Protein AF-A0A368FZT8-F1 (afdb_monomer_lite)

pLDDT: mean 77.87, std 15.73, range [39.03, 95.81]

InterPro domains:
  IPR000615 Bestrophin [PTHR10736] (1-89)
  IPR021134 Bestrophin-like [PF01062] (1-88)

Structure (mmCIF, N/CA/C/O backbone):
data_AF-A0A368FZT8-F1
#
_entry.id   AF-A0A368FZT8-F1
#
loop_
_atom_site.group_PDB
_atom_site.id
_atom_site.type_symbol
_atom_site.label_atom_id
_atom_site.label_alt_id
_atom_site.label_comp_id
_atom_site.label_asym_id
_atom_site.label_entity_id
_atom_site.label_seq_id
_atom_site.pdbx_PDB_ins_code
_atom_site.Cartn_x
_atom_site.Cartn_y
_atom_site.Cartn_z
_atom_site.occupancy
_atom_site.B_iso_or_equiv
_atom_site.auth_seq_id
_atom_site.auth_comp_id
_atom_site.auth_asym_id
_atom_site.auth_atom_id
_atom_site.pdbx_PDB_model_num
ATOM 1 N N . MET A 1 1 ? -14.711 12.650 4.303 1.00 81.88 1 MET A N 1
ATOM 2 C CA . MET A 1 1 ? -14.650 12.930 5.753 1.00 81.88 1 MET A CA 1
ATOM 3 C C . MET A 1 1 ? -16.013 13.403 6.211 1.00 81.88 1 MET A C 1
ATOM 5 O O . MET A 1 1 ? -16.597 14.256 5.544 1.00 81.88 1 MET A O 1
ATOM 9 N N . ARG A 1 2 ? -16.556 12.814 7.274 1.00 87.88 2 ARG A N 1
ATOM 10 C CA . ARG A 1 2 ? -17.870 13.191 7.809 1.00 87.88 2 ARG A CA 1
ATOM 11 C C . ARG A 1 2 ? -17.776 14.508 8.600 1.00 87.88 2 ARG A C 1
ATOM 13 O O . ARG A 1 2 ? -16.694 14.836 9.084 1.00 87.88 2 ARG A O 1
ATOM 20 N N . PRO A 1 3 ? -18.886 15.250 8.777 1.00 91.31 3 PRO A N 1
ATOM 21 C CA . PRO A 1 3 ? -18.863 16.548 9.462 1.00 91.31 3 PRO A CA 1
ATOM 22 C C . PRO A 1 3 ? -18.259 16.499 10.876 1.00 91.31 3 PRO A C 1
ATOM 24 O O . PRO A 1 3 ? -17.362 17.274 11.179 1.00 91.31 3 PRO A O 1
ATOM 27 N N . HIS A 1 4 ? -18.650 15.517 11.695 1.00 91.00 4 HIS A N 1
ATOM 28 C CA . HIS A 1 4 ? -18.118 15.345 13.055 1.00 91.00 4 HIS A CA 1
ATOM 29 C C . HIS A 1 4 ? -16.627 14.955 13.084 1.00 91.00 4 HIS A C 1
ATOM 31 O O . HIS A 1 4 ? -15.898 15.325 13.999 1.00 91.00 4 HIS A O 1
ATOM 37 N N . GLU A 1 5 ? -16.144 14.214 12.079 1.00 89.81 5 GLU A N 1
ATOM 38 C CA . GLU A 1 5 ? -14.717 13.887 11.956 1.00 89.81 5 GLU A CA 1
ATOM 39 C C . GLU A 1 5 ? -13.917 15.146 11.628 1.00 89.81 5 GLU A C 1
ATOM 41 O O . GLU A 1 5 ? -12.838 15.351 12.181 1.00 89.81 5 GLU A O 1
ATOM 46 N N . LYS A 1 6 ? -14.461 15.999 10.751 1.00 89.56 6 LYS A N 1
ATOM 47 C CA . LYS A 1 6 ? -13.846 17.269 10.363 1.00 89.56 6 LYS A CA 1
ATOM 48 C C . LYS A 1 6 ? -13.721 18.220 11.553 1.00 89.56 6 LYS A C 1
ATOM 50 O O . LYS A 1 6 ? -12.649 18.772 11.763 1.00 89.56 6 LYS A O 1
ATOM 55 N N . GLU A 1 7 ? -14.761 18.344 12.372 1.00 91.12 7 GLU A N 1
ATOM 56 C CA . GLU A 1 7 ? -14.712 19.147 13.603 1.00 91.12 7 GLU A CA 1
ATOM 57 C C . GLU A 1 7 ? -13.602 18.670 14.554 1.00 91.12 7 GLU A C 1
ATOM 59 O O . GLU A 1 7 ? -12.810 19.476 15.046 1.00 91.12 7 GLU A O 1
ATOM 64 N N . ASN A 1 8 ? -13.469 17.352 14.743 1.00 87.94 8 ASN A N 1
ATOM 65 C CA . ASN A 1 8 ? -12.396 16.769 15.555 1.00 87.94 8 ASN A CA 1
ATOM 66 C C . ASN A 1 8 ? -10.999 17.002 14.954 1.00 87.94 8 ASN A C 1
ATOM 68 O O . ASN A 1 8 ? -10.025 17.180 15.686 1.00 87.94 8 ASN A O 1
ATOM 72 N N . PHE A 1 9 ? -10.886 16.996 13.626 1.00 88.00 9 PHE A N 1
ATOM 73 C CA . PHE A 1 9 ? -9.637 17.259 12.909 1.00 88.00 9 PHE A CA 1
ATOM 74 C C . PHE A 1 9 ? -9.194 18.721 13.029 1.00 88.00 9 PHE A C 1
ATOM 76 O O . PHE A 1 9 ? -8.011 19.003 13.261 1.00 88.00 9 PHE A O 1
ATOM 83 N N . ASP A 1 10 ? -10.144 19.645 12.897 1.00 88.50 10 ASP A N 1
ATOM 84 C CA . ASP A 1 10 ? -9.908 21.086 12.969 1.00 88.50 10 ASP A CA 1
ATOM 85 C C . ASP A 1 10 ? -9.651 21.540 14.417 1.00 88.50 10 ASP A C 1
ATOM 87 O O . ASP A 1 10 ? -8.827 22.427 14.645 1.00 88.50 10 ASP A O 1
ATOM 91 N N . GLY A 1 11 ? -10.263 20.876 15.406 1.00 88.56 11 GLY A N 1
ATOM 92 C CA . GLY A 1 11 ? -10.065 21.162 16.832 1.00 88.56 11 GLY A CA 1
ATOM 93 C C . GLY A 1 11 ? -8.642 20.910 17.351 1.00 88.56 11 GLY A C 1
ATOM 94 O O . GLY A 1 11 ? -8.220 21.532 18.326 1.00 88.56 11 GLY A O 1
ATOM 95 N N . ILE A 1 12 ? -7.867 20.039 16.699 1.00 87.38 12 ILE A N 1
ATOM 96 C CA . ILE A 1 12 ? -6.484 19.744 17.098 1.00 87.38 12 ILE A CA 1
ATOM 97 C C . ILE A 1 12 ? -5.550 20.830 16.551 1.00 87.38 12 ILE A C 1
ATOM 99 O O . ILE A 1 12 ? -5.322 20.923 15.346 1.00 87.38 12 ILE A O 1
ATOM 103 N N . GLN A 1 13 ? -4.962 21.638 17.431 1.00 83.44 13 GLN A N 1
ATOM 104 C CA . GLN A 1 13 ? -3.987 22.664 17.047 1.00 83.44 13 GLN A CA 1
ATOM 105 C C . GLN A 1 13 ? -2.621 22.012 16.783 1.00 83.44 13 GLN A C 1
ATOM 107 O O . GLN A 1 13 ? -1.955 21.552 17.709 1.00 83.44 13 GLN A O 1
ATOM 112 N N . TYR A 1 14 ? -2.215 21.931 15.512 1.00 84.31 14 TYR A N 1
ATOM 113 C CA . TYR A 1 14 ? -0.945 21.330 15.097 1.00 84.31 14 TYR A CA 1
ATOM 114 C C . TYR A 1 14 ? -0.340 22.111 13.929 1.00 84.31 14 TYR A C 1
ATOM 116 O O . TYR A 1 14 ? -1.053 22.455 12.990 1.00 84.31 14 TYR A O 1
ATOM 124 N N . ASN A 1 15 ? 0.971 22.362 13.979 1.00 83.75 15 ASN A N 1
ATOM 125 C CA . ASN A 1 15 ? 1.673 23.210 13.004 1.00 83.75 15 ASN A CA 1
ATOM 126 C C . ASN A 1 15 ? 2.132 22.460 11.739 1.00 83.75 15 ASN A C 1
ATOM 128 O O . ASN A 1 15 ? 2.626 23.084 10.806 1.00 83.75 15 ASN A O 1
ATOM 132 N N . TYR A 1 16 ? 1.993 21.132 11.708 1.00 83.69 16 TYR A N 1
ATOM 133 C CA . TYR A 1 16 ? 2.393 20.279 10.585 1.00 83.69 16 TYR A CA 1
ATOM 134 C C . TYR A 1 16 ? 1.180 19.622 9.924 1.00 83.69 16 TYR A C 1
ATOM 136 O O . TYR A 1 16 ? 0.081 19.603 10.483 1.00 83.69 16 TYR A O 1
ATOM 144 N N . ASN A 1 17 ? 1.395 19.025 8.748 1.00 84.06 17 ASN A N 1
ATOM 145 C CA . ASN A 1 17 ? 0.364 18.262 8.053 1.00 84.06 17 ASN A CA 1
ATOM 146 C C . ASN A 1 17 ? -0.142 17.099 8.935 1.00 84.06 17 ASN A C 1
ATOM 148 O O . ASN A 1 17 ? 0.632 16.269 9.415 1.00 84.06 17 ASN A O 1
ATOM 152 N N . LYS A 1 18 ? -1.461 17.043 9.140 1.00 88.56 18 LYS A N 1
ATOM 153 C CA . LYS A 1 18 ? -2.155 16.107 10.039 1.00 88.56 18 LYS A CA 1
ATOM 154 C C . LYS A 1 18 ? -2.518 14.773 9.365 1.00 88.56 18 LYS A C 1
ATOM 156 O O . LYS A 1 18 ? -3.438 14.089 9.812 1.00 88.56 18 LYS A O 1
ATOM 161 N N . TYR A 1 19 ? -1.810 14.372 8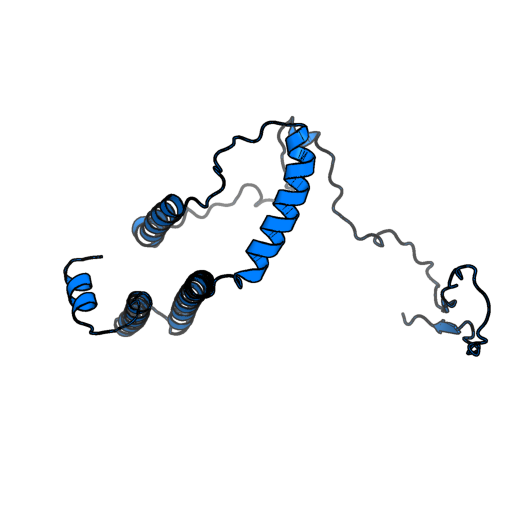.309 1.00 85.88 19 TYR A N 1
ATOM 162 C CA . TYR A 1 19 ? -2.070 13.120 7.582 1.00 85.88 19 TYR A CA 1
ATOM 163 C C . TYR A 1 19 ? -1.973 11.861 8.465 1.00 85.88 19 TYR A C 1
ATOM 165 O O . TYR A 1 19 ? -2.556 10.833 8.143 1.00 85.88 19 TYR A O 1
ATOM 173 N N . PHE A 1 20 ? -1.253 11.926 9.592 1.00 87.00 20 PHE A N 1
ATOM 174 C CA . PHE A 1 20 ? -1.104 10.804 10.522 1.00 87.00 20 PHE A CA 1
ATOM 175 C C . PHE A 1 20 ? -2.370 10.523 11.355 1.00 87.00 20 PHE A C 1
ATOM 177 O O . PHE A 1 20 ? -2.525 9.434 11.911 1.00 87.00 20 PHE A O 1
ATOM 184 N N . LEU A 1 21 ? -3.267 11.505 11.472 1.00 90.00 21 LEU A N 1
ATOM 185 C CA . LEU A 1 21 ? -4.389 11.478 12.408 1.00 90.00 21 LEU A CA 1
ATOM 186 C C . LEU A 1 21 ? -5.436 10.390 12.081 1.00 90.00 21 LEU A C 1
ATOM 188 O O . LEU A 1 21 ? -5.809 9.660 13.003 1.00 90.00 21 LEU A O 1
ATOM 192 N N . PRO A 1 22 ? -5.846 10.177 10.812 1.00 91.75 22 PRO A N 1
ATOM 193 C CA . PRO A 1 22 ? -6.733 9.070 10.452 1.00 91.75 22 PRO A CA 1
ATOM 194 C C . PRO A 1 22 ? -6.169 7.685 10.795 1.00 91.75 22 PRO A C 1
ATOM 196 O O . PRO A 1 22 ? -6.932 6.806 11.185 1.00 91.75 22 PRO A O 1
ATOM 199 N N . PHE A 1 23 ? -4.846 7.480 10.731 1.00 91.88 23 PHE A N 1
ATOM 200 C CA . PHE A 1 23 ? -4.231 6.204 11.132 1.00 91.88 23 PHE A CA 1
ATOM 201 C C . PHE A 1 23 ? -4.326 5.967 12.635 1.00 91.88 23 PHE A C 1
ATOM 203 O O . PHE A 1 23 ? -4.589 4.849 13.072 1.00 91.88 23 PHE A O 1
ATOM 210 N N . ASN A 1 24 ? -4.16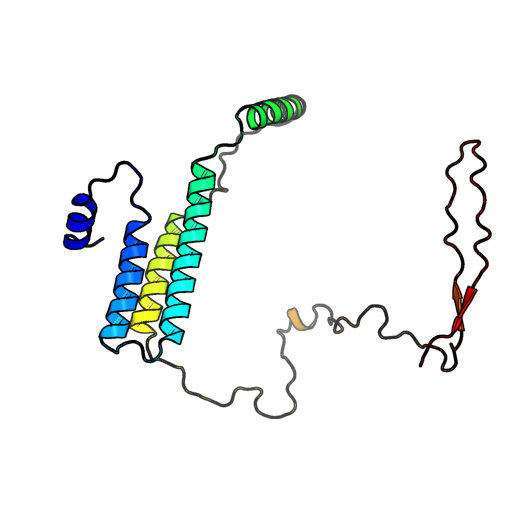8 7.024 13.434 1.00 91.81 24 ASN A N 1
ATOM 211 C CA . ASN A 1 24 ? -4.357 6.927 14.876 1.00 91.81 24 ASN A CA 1
ATOM 212 C C . ASN A 1 24 ? -5.819 6.609 15.226 1.00 91.81 24 ASN A C 1
ATOM 214 O O . ASN A 1 24 ? -6.089 5.793 16.106 1.00 91.81 24 ASN A O 1
ATOM 218 N N . TRP A 1 25 ? -6.775 7.203 14.505 1.00 93.25 25 TRP A N 1
ATOM 219 C CA . TRP A 1 25 ? -8.190 6.859 14.649 1.00 93.25 25 TRP A CA 1
ATOM 220 C C . TRP A 1 25 ? -8.489 5.422 14.221 1.00 93.25 25 TRP A C 1
ATOM 222 O O . TRP A 1 25 ? -9.249 4.746 14.911 1.00 93.25 25 TRP A O 1
ATOM 232 N N . ALA A 1 26 ? -7.859 4.933 13.150 1.00 93.75 26 ALA A N 1
ATOM 233 C CA . ALA A 1 26 ? -7.972 3.543 12.719 1.00 93.75 26 ALA A CA 1
ATOM 234 C C . ALA A 1 26 ? -7.453 2.571 13.793 1.00 93.75 26 ALA A C 1
ATOM 236 O O . ALA A 1 26 ? -8.163 1.635 14.154 1.00 93.75 26 ALA A O 1
ATOM 237 N N . TRP A 1 27 ? -6.284 2.828 14.392 1.00 93.31 27 TRP A N 1
ATOM 238 C CA . TRP A 1 27 ? -5.798 2.029 15.528 1.00 93.31 27 TRP A CA 1
ATOM 239 C C . TRP A 1 27 ? -6.744 2.078 16.731 1.00 93.31 27 TRP A C 1
ATOM 241 O O . TRP A 1 27 ? -7.044 1.040 17.322 1.00 93.31 27 TRP A O 1
ATOM 251 N N . ALA A 1 28 ? -7.272 3.257 17.069 1.00 93.81 28 ALA A N 1
ATOM 252 C CA . ALA A 1 28 ? -8.241 3.395 18.154 1.00 93.81 28 ALA A CA 1
ATOM 253 C C . ALA A 1 28 ? -9.565 2.662 17.865 1.00 93.81 28 ALA A C 1
ATOM 255 O O . ALA A 1 28 ? -10.230 2.207 18.795 1.00 93.81 28 ALA A O 1
ATOM 256 N N . LEU A 1 29 ? -9.974 2.558 16.597 1.00 94.12 29 LEU A N 1
ATOM 257 C CA . LEU A 1 29 ? -11.136 1.771 16.175 1.00 94.12 29 LEU A CA 1
ATOM 258 C C . LEU A 1 29 ? -10.868 0.270 16.287 1.00 94.12 29 LEU A C 1
ATOM 260 O O . LEU A 1 29 ? -11.709 -0.434 16.833 1.00 94.12 29 LEU A O 1
ATOM 264 N N . ILE A 1 30 ? -9.696 -0.210 15.861 1.00 94.19 30 ILE A N 1
ATOM 265 C CA . ILE A 1 30 ? -9.302 -1.622 16.009 1.00 94.19 30 ILE A CA 1
ATOM 266 C C . ILE A 1 30 ? -9.293 -2.018 17.492 1.00 94.19 30 ILE A C 1
ATOM 268 O O . ILE A 1 30 ? -9.853 -3.047 17.869 1.00 94.19 30 ILE A O 1
ATOM 272 N N . TYR A 1 31 ? -8.706 -1.177 18.348 1.00 93.25 31 TYR A N 1
ATOM 273 C CA . TYR A 1 31 ? -8.665 -1.433 19.787 1.00 93.25 31 TYR A CA 1
ATOM 274 C C . TYR A 1 31 ? -10.071 -1.470 20.404 1.00 93.25 31 TYR A C 1
ATOM 276 O O . TYR A 1 31 ? -10.384 -2.371 21.180 1.00 93.25 31 TYR A O 1
ATOM 284 N N . ARG A 1 32 ? -10.952 -0.535 20.020 1.00 95.81 32 ARG A N 1
ATOM 285 C CA . ARG A 1 32 ? -12.357 -0.538 20.461 1.00 95.81 32 ARG A CA 1
ATOM 286 C C . ARG A 1 32 ? -13.115 -1.770 19.978 1.00 95.81 32 ARG A C 1
ATOM 288 O O . ARG A 1 32 ? -13.747 -2.426 20.795 1.00 95.81 32 ARG A O 1
ATOM 295 N N . ALA A 1 33 ? -12.976 -2.141 18.707 1.00 94.31 33 ALA A N 1
ATOM 296 C CA . ALA A 1 33 ? -13.602 -3.337 18.147 1.00 94.31 33 ALA A CA 1
ATOM 297 C C . ALA A 1 33 ? -13.170 -4.614 18.888 1.00 94.31 33 ALA A C 1
ATOM 299 O O . ALA A 1 33 ? -13.967 -5.534 19.071 1.00 94.31 33 ALA A O 1
ATOM 300 N N . ARG A 1 34 ? -11.925 -4.659 19.381 1.00 93.25 34 ARG A N 1
ATOM 301 C CA . ARG A 1 34 ? -11.462 -5.748 20.244 1.00 93.25 34 ARG A CA 1
ATOM 302 C C . ARG A 1 34 ? -12.122 -5.735 21.623 1.00 93.25 34 ARG A C 1
ATOM 304 O O . ARG A 1 34 ? -12.533 -6.794 22.090 1.00 93.25 34 ARG A O 1
ATOM 311 N N . MET A 1 35 ? -12.228 -4.568 22.263 1.00 92.75 35 MET A N 1
ATOM 312 C CA . MET A 1 35 ? -12.901 -4.417 23.564 1.00 92.75 35 MET A CA 1
ATOM 313 C C . MET A 1 35 ? -14.392 -4.765 23.494 1.00 92.75 35 MET A C 1
ATOM 315 O O . MET A 1 35 ? -14.935 -5.337 24.434 1.00 92.75 35 MET A O 1
ATOM 319 N N . GLU A 1 36 ? -15.037 -4.458 22.371 1.00 95.81 36 GLU A N 1
ATOM 320 C CA . GLU A 1 36 ? -16.439 -4.790 22.088 1.00 95.81 36 GLU A CA 1
ATOM 321 C C . GLU A 1 36 ? -16.641 -6.264 21.689 1.00 95.81 36 GLU A C 1
ATOM 323 O O . GLU A 1 36 ? -17.774 -6.709 21.531 1.00 95.81 36 GLU A O 1
ATOM 328 N N . GLY A 1 37 ? -15.561 -7.039 21.538 1.00 93.00 37 GLY A N 1
ATOM 329 C CA . GLY A 1 37 ? -15.625 -8.458 21.183 1.00 93.00 37 GLY A CA 1
ATOM 330 C C . GLY A 1 37 ? -15.977 -8.736 19.719 1.00 93.00 37 GLY A C 1
ATOM 331 O O . GLY A 1 37 ? -16.250 -9.882 19.379 1.00 93.00 37 GLY A O 1
ATOM 332 N N . LEU A 1 38 ? -15.941 -7.724 18.843 1.00 92.31 38 LEU A N 1
ATOM 333 C CA . LEU A 1 38 ? -16.142 -7.894 17.396 1.00 92.31 38 LEU A CA 1
ATOM 334 C C . LEU A 1 38 ? -14.976 -8.652 16.742 1.00 92.31 38 LEU A C 1
ATOM 336 O O . LEU A 1 38 ? -15.152 -9.310 15.721 1.00 92.31 38 LEU A O 1
ATOM 340 N N . ILE A 1 39 ? -13.780 -8.549 17.331 1.00 92.31 39 ILE A N 1
ATOM 341 C CA . ILE A 1 39 ? -12.580 -9.282 16.919 1.00 92.31 39 ILE A CA 1
ATOM 342 C C . ILE A 1 39 ? -12.326 -10.410 17.924 1.00 92.31 39 ILE A C 1
ATOM 344 O O . ILE A 1 39 ? -12.113 -10.155 19.112 1.00 92.31 39 ILE A O 1
ATOM 348 N N . GLU A 1 40 ? -12.314 -11.648 17.429 1.00 89.94 40 GLU A N 1
ATOM 349 C CA . GLU A 1 40 ? -12.262 -12.865 18.250 1.00 89.94 40 GLU A CA 1
ATOM 350 C C . GLU A 1 40 ? -10.913 -13.069 18.963 1.00 89.94 40 GLU A C 1
ATOM 352 O O . GLU A 1 40 ? -10.875 -13.492 20.116 1.00 89.94 40 GLU A O 1
ATOM 357 N N . SER A 1 41 ? -9.798 -12.736 18.304 1.00 92.88 41 SER A N 1
ATOM 358 C CA . SER A 1 41 ? -8.443 -13.015 18.798 1.00 92.88 41 SER A CA 1
ATOM 359 C C . SER A 1 41 ? -7.539 -11.787 18.770 1.00 92.88 41 SER A C 1
ATOM 361 O O . SER A 1 41 ? -7.552 -11.003 17.817 1.00 92.88 41 SER A O 1
ATOM 363 N N . ASP A 1 42 ? -6.677 -11.671 19.784 1.00 91.75 42 ASP A N 1
ATOM 364 C CA . ASP A 1 42 ? -5.623 -10.651 19.864 1.00 91.75 42 ASP A CA 1
ATOM 365 C C . ASP A 1 42 ? -4.637 -10.755 18.692 1.00 91.75 42 ASP A C 1
ATOM 367 O O . ASP A 1 42 ? -4.058 -9.757 18.269 1.00 91.75 42 ASP A O 1
ATOM 371 N N . TYR A 1 43 ? -4.488 -11.948 18.112 1.00 94.00 43 TYR A N 1
ATOM 372 C CA . TYR A 1 43 ? -3.666 -12.152 16.922 1.00 94.00 43 TYR A CA 1
ATOM 373 C C . TYR A 1 43 ? -4.196 -11.381 15.702 1.00 94.00 43 TYR A C 1
ATOM 375 O O . TYR A 1 43 ? -3.425 -10.815 14.933 1.00 94.00 43 TYR A O 1
ATOM 383 N N . TYR A 1 44 ? -5.517 -11.287 15.529 1.00 93.06 44 TYR A N 1
ATOM 384 C CA . TYR A 1 44 ? -6.077 -10.494 14.431 1.00 93.06 44 TYR A CA 1
ATOM 385 C C . TYR A 1 44 ? -5.863 -8.995 14.649 1.00 93.06 44 TYR A C 1
ATOM 387 O O . TYR A 1 44 ? -5.644 -8.258 13.691 1.00 93.06 44 TYR A O 1
ATOM 395 N N . VAL A 1 45 ? -5.851 -8.542 15.905 1.00 93.69 45 VAL A N 1
ATOM 396 C CA . VAL A 1 45 ? -5.539 -7.149 16.248 1.00 93.69 45 VAL A CA 1
ATOM 397 C C . VAL A 1 45 ? -4.103 -6.800 15.873 1.00 93.69 45 VAL A C 1
ATOM 399 O O . VAL A 1 45 ? -3.876 -5.719 15.324 1.00 93.69 45 VAL A O 1
ATOM 402 N N . THR A 1 46 ? -3.138 -7.690 16.129 1.00 94.06 46 THR A N 1
ATOM 403 C CA . THR A 1 46 ? -1.739 -7.442 15.749 1.00 94.06 46 THR A CA 1
ATOM 404 C C . THR A 1 46 ? -1.585 -7.382 14.235 1.00 94.06 46 THR A C 1
ATOM 406 O O . THR A 1 46 ? -0.986 -6.430 13.746 1.00 94.06 46 THR A O 1
ATOM 409 N N . ILE A 1 47 ? -2.202 -8.302 13.483 1.00 95.06 47 ILE A N 1
ATOM 410 C CA . ILE A 1 47 ? -2.176 -8.269 12.011 1.00 95.06 47 ILE A CA 1
ATOM 411 C C . ILE A 1 47 ? -2.791 -6.977 11.468 1.00 95.06 47 ILE A C 1
ATOM 413 O O . ILE A 1 47 ? -2.154 -6.284 10.678 1.00 95.06 47 ILE A O 1
ATOM 417 N N . LEU A 1 48 ? -4.001 -6.615 11.904 1.00 93.75 48 LEU A N 1
ATOM 418 C CA . LEU A 1 48 ? -4.658 -5.386 11.443 1.00 93.75 48 LEU A CA 1
ATOM 419 C C . LEU A 1 48 ? -3.819 -4.146 11.771 1.00 93.75 48 LEU A C 1
ATOM 421 O O . LEU A 1 48 ? -3.703 -3.229 10.959 1.00 93.75 48 LEU A O 1
ATOM 425 N N . SER A 1 49 ? -3.195 -4.130 12.949 1.00 93.50 49 SER A N 1
ATOM 426 C CA . SER A 1 49 ? -2.317 -3.037 13.364 1.00 93.50 49 SER A CA 1
ATOM 427 C C . SER A 1 49 ? -1.049 -2.956 12.515 1.00 93.50 49 SER A C 1
ATOM 429 O O . SER A 1 49 ? -0.615 -1.847 12.198 1.00 93.50 49 SER A O 1
ATOM 431 N N . GLU A 1 50 ? -0.472 -4.095 12.133 1.00 94.81 50 GLU A N 1
ATOM 432 C CA . GLU A 1 50 ? 0.694 -4.176 11.250 1.00 94.81 50 GLU A CA 1
ATOM 433 C C . GLU A 1 50 ? 0.370 -3.725 9.820 1.00 94.81 50 GLU A C 1
ATOM 435 O O . GLU A 1 50 ? 1.143 -2.964 9.239 1.00 94.81 50 GLU A O 1
ATOM 440 N N . GLU A 1 51 ? -0.790 -4.092 9.272 1.00 94.50 51 GLU A N 1
ATOM 441 C CA . GLU A 1 51 ? -1.205 -3.633 7.939 1.00 94.50 51 GLU A CA 1
ATOM 442 C C . GLU A 1 51 ? -1.465 -2.117 7.907 1.00 94.50 51 GLU A C 1
ATOM 444 O O . GLU A 1 51 ? -0.988 -1.419 7.007 1.00 94.50 51 GLU A O 1
ATOM 449 N N . VAL A 1 52 ? -2.120 -1.562 8.937 1.00 94.12 52 VAL A N 1
ATOM 450 C CA . VAL A 1 52 ? -2.272 -0.100 9.084 1.00 94.12 52 VAL A CA 1
ATOM 451 C C . VAL A 1 52 ? -0.906 0.581 9.211 1.00 94.12 52 VAL A C 1
ATOM 453 O O . VAL A 1 52 ? -0.669 1.631 8.604 1.00 94.12 52 VAL A O 1
ATOM 456 N N . ARG A 1 53 ? 0.024 -0.020 9.967 1.00 93.00 53 ARG A N 1
ATOM 457 C CA . ARG A 1 53 ? 1.395 0.487 10.112 1.00 93.00 53 ARG A CA 1
ATOM 458 C C . ARG A 1 53 ? 2.121 0.511 8.772 1.00 93.00 53 ARG A C 1
ATOM 460 O O . ARG A 1 53 ? 2.767 1.514 8.473 1.00 93.00 53 ARG A O 1
ATOM 467 N N . LYS A 1 54 ? 2.020 -0.567 7.993 1.00 94.50 54 LYS A N 1
ATOM 468 C CA . LYS A 1 54 ? 2.648 -0.707 6.678 1.00 94.50 54 LYS A CA 1
ATOM 469 C C . LYS A 1 54 ? 2.152 0.372 5.720 1.00 94.50 54 LYS A C 1
ATOM 471 O O . LYS A 1 54 ? 2.968 1.143 5.224 1.00 94.50 54 LYS A O 1
ATOM 476 N N . PHE A 1 55 ? 0.835 0.530 5.589 1.00 92.56 55 PHE A N 1
ATOM 477 C CA . PHE A 1 55 ? 0.250 1.575 4.744 1.00 92.56 55 PHE A CA 1
ATOM 478 C C . PHE A 1 55 ? 0.687 2.987 5.172 1.00 92.56 55 PHE A C 1
ATOM 480 O O . PHE A 1 55 ? 1.053 3.816 4.339 1.00 92.56 55 PHE A O 1
ATOM 487 N N . ARG A 1 56 ? 0.717 3.270 6.484 1.00 93.19 56 ARG A N 1
ATOM 488 C CA . ARG A 1 56 ? 1.221 4.550 7.011 1.00 93.19 56 ARG A CA 1
ATOM 489 C C . ARG A 1 56 ? 2.695 4.773 6.654 1.00 93.19 56 ARG A C 1
ATOM 491 O O . ARG A 1 56 ? 3.082 5.901 6.361 1.00 93.19 56 ARG A O 1
ATOM 498 N N . THR A 1 57 ? 3.526 3.733 6.728 1.00 91.12 57 THR A N 1
ATOM 499 C CA . THR A 1 57 ? 4.948 3.812 6.371 1.00 91.12 57 THR A CA 1
ATOM 500 C C . THR A 1 57 ? 5.136 4.078 4.879 1.00 91.12 57 THR A C 1
ATOM 502 O O . THR A 1 57 ? 5.949 4.933 4.537 1.00 91.12 57 THR A O 1
ATOM 505 N N . ASP A 1 58 ? 4.364 3.429 4.008 1.00 90.56 58 ASP A N 1
ATOM 506 C CA . ASP A 1 58 ? 4.422 3.662 2.559 1.00 90.56 58 ASP A CA 1
ATOM 507 C C . ASP A 1 58 ? 4.001 5.099 2.206 1.00 90.56 58 ASP A C 1
ATOM 509 O O . ASP A 1 58 ? 4.674 5.780 1.430 1.00 90.56 58 ASP A O 1
ATOM 513 N N . LEU A 1 59 ? 2.958 5.622 2.862 1.00 88.69 59 LEU A N 1
ATOM 514 C CA . LEU A 1 59 ? 2.570 7.029 2.719 1.00 88.69 59 LEU A CA 1
ATOM 515 C C . LEU A 1 59 ? 3.653 7.985 3.243 1.00 88.69 59 LEU A C 1
ATOM 517 O O . LEU A 1 59 ? 3.905 9.026 2.641 1.00 88.69 59 LEU A O 1
ATOM 521 N N . ALA A 1 60 ? 4.321 7.642 4.347 1.00 87.50 60 ALA A N 1
ATOM 522 C CA . ALA A 1 60 ? 5.414 8.452 4.878 1.00 87.50 60 ALA A CA 1
ATOM 523 C C . ALA A 1 60 ? 6.610 8.504 3.914 1.00 87.50 60 ALA A C 1
ATOM 525 O O . ALA A 1 60 ? 7.232 9.557 3.783 1.00 87.50 60 ALA A O 1
ATOM 526 N N . TRP A 1 61 ? 6.914 7.407 3.209 1.00 87.81 61 TRP A N 1
ATOM 527 C CA . TRP A 1 61 ? 7.907 7.419 2.133 1.00 87.81 61 TRP A CA 1
ATOM 528 C C . TRP A 1 61 ? 7.515 8.384 1.019 1.00 87.81 61 TRP A C 1
ATOM 530 O O . TRP A 1 61 ? 8.348 9.196 0.625 1.00 87.81 61 TRP A O 1
ATOM 540 N N . LEU A 1 62 ? 6.255 8.367 0.577 1.00 85.38 62 LEU A N 1
ATOM 541 C CA . LEU A 1 62 ? 5.757 9.312 -0.426 1.00 85.38 62 LEU A CA 1
ATOM 542 C C . LEU A 1 62 ? 5.926 10.771 0.030 1.00 85.38 62 LEU A C 1
ATOM 544 O O . LEU A 1 62 ? 6.456 11.591 -0.716 1.00 85.38 62 LEU A O 1
ATOM 548 N N . CYS A 1 63 ? 5.561 11.088 1.276 1.00 83.25 63 CYS A N 1
ATOM 549 C CA . CYS A 1 63 ? 5.773 12.426 1.836 1.00 83.25 63 CYS A CA 1
ATOM 550 C C . CYS A 1 63 ? 7.260 12.802 1.934 1.00 83.25 63 CYS A C 1
ATOM 552 O O . CYS A 1 63 ? 7.602 13.968 1.768 1.00 83.25 63 CYS A O 1
ATOM 554 N N . ASN A 1 64 ? 8.153 11.843 2.197 1.00 84.81 64 ASN A N 1
ATOM 555 C CA . ASN A 1 64 ? 9.595 12.098 2.220 1.00 84.81 64 ASN A CA 1
ATOM 556 C C . ASN A 1 64 ? 10.157 12.385 0.819 1.00 84.81 64 ASN A C 1
ATOM 558 O O . ASN A 1 64 ? 11.051 13.221 0.703 1.00 84.81 64 ASN A O 1
ATOM 562 N N . TYR A 1 65 ? 9.636 11.728 -0.223 1.00 82.31 65 TYR A N 1
ATOM 563 C CA . TYR A 1 65 ? 10.002 12.015 -1.615 1.00 82.31 65 TYR A CA 1
ATOM 564 C C . TYR A 1 65 ? 9.562 13.414 -2.061 1.00 82.31 65 TYR A C 1
ATOM 566 O O . TYR A 1 65 ? 10.295 14.065 -2.798 1.00 82.31 65 TYR A O 1
ATOM 574 N N . ASP A 1 66 ? 8.410 13.890 -1.585 1.00 82.25 66 ASP A N 1
ATOM 575 C CA . ASP A 1 66 ? 7.948 15.266 -1.816 1.00 82.25 66 ASP A CA 1
ATOM 576 C C . ASP A 1 66 ? 8.761 16.292 -0.999 1.00 82.25 66 ASP A C 1
ATOM 578 O O . ASP A 1 66 ? 9.139 17.354 -1.490 1.00 82.25 66 ASP A O 1
ATOM 582 N N . TRP A 1 67 ? 9.097 15.960 0.253 1.00 83.81 67 TRP A N 1
ATOM 583 C CA . TRP A 1 67 ? 9.791 16.880 1.156 1.00 83.81 67 TRP A CA 1
ATOM 584 C C . TRP A 1 67 ? 11.272 17.098 0.816 1.00 83.81 67 TRP A C 1
ATOM 586 O O . TRP A 1 67 ? 11.794 18.195 1.036 1.00 83.81 67 TRP A O 1
ATOM 596 N N . VAL A 1 68 ? 11.964 16.074 0.304 1.00 82.81 68 VAL A N 1
ATOM 597 C CA . VAL A 1 68 ? 13.389 16.150 -0.046 1.00 82.81 68 VAL A CA 1
ATOM 598 C C . VAL A 1 68 ? 13.541 16.200 -1.568 1.00 82.81 68 VAL A C 1
ATOM 600 O O . VAL A 1 68 ? 13.676 15.151 -2.202 1.00 82.81 68 VAL A O 1
ATOM 603 N N . PRO A 1 69 ? 13.567 17.397 -2.182 1.00 76.56 69 PRO A N 1
ATOM 604 C CA . PRO A 1 69 ? 13.850 17.503 -3.603 1.00 76.56 69 PRO A CA 1
ATOM 605 C C . PRO A 1 69 ? 15.287 17.060 -3.888 1.00 76.56 69 PRO A C 1
ATOM 607 O O . PRO A 1 69 ? 16.199 17.256 -3.074 1.00 76.56 69 PRO A O 1
ATOM 610 N N . LEU A 1 70 ? 15.506 16.497 -5.080 1.00 77.44 70 LEU A N 1
ATOM 611 C CA . LEU A 1 70 ? 16.855 16.236 -5.577 1.00 77.44 70 LEU A CA 1
ATOM 612 C C . LEU A 1 70 ? 17.688 17.522 -5.468 1.00 77.44 70 LEU A C 1
ATOM 614 O O . LEU A 1 70 ? 17.187 18.596 -5.818 1.00 77.44 70 LEU A O 1
ATOM 618 N N . PRO A 1 71 ? 18.953 17.449 -5.010 1.00 86.12 71 PRO A N 1
ATOM 619 C CA . PRO A 1 71 ? 19.778 18.640 -4.913 1.00 86.12 71 PRO A CA 1
ATOM 620 C C . PRO A 1 71 ? 19.813 19.341 -6.267 1.00 86.12 71 PRO A C 1
ATOM 622 O O . PRO A 1 71 ? 20.141 18.721 -7.277 1.00 86.12 71 PRO A O 1
ATOM 625 N N . MET A 1 72 ? 19.485 20.633 -6.271 1.00 79.56 72 MET A N 1
ATOM 626 C CA . MET A 1 72 ? 19.232 21.423 -7.484 1.00 79.56 72 MET A CA 1
ATOM 627 C C . MET A 1 72 ? 20.380 21.397 -8.505 1.00 79.56 72 MET A C 1
ATOM 629 O O . MET A 1 72 ? 20.177 21.674 -9.685 1.00 79.56 72 MET A O 1
ATOM 633 N N . ILE A 1 73 ? 21.588 21.032 -8.072 1.00 88.88 73 ILE A N 1
ATOM 634 C CA . ILE A 1 73 ? 22.752 20.849 -8.938 1.00 88.88 73 ILE A CA 1
ATOM 635 C C . ILE A 1 73 ? 22.636 19.641 -9.889 1.00 88.88 73 ILE A C 1
ATOM 637 O O . ILE A 1 73 ? 23.159 19.680 -10.997 1.00 88.88 73 ILE A O 1
ATOM 641 N N . TYR A 1 74 ? 21.938 18.569 -9.502 1.00 83.62 74 TYR A N 1
ATOM 642 C CA . TYR A 1 74 ? 21.822 17.374 -10.344 1.00 83.62 74 TYR A CA 1
ATOM 643 C C . TYR A 1 74 ? 20.901 17.599 -11.549 1.00 83.62 74 TYR A C 1
ATOM 645 O O . TYR A 1 74 ? 21.372 17.394 -12.669 1.00 83.62 74 TYR A O 1
ATOM 653 N N . PRO A 1 75 ? 19.648 18.085 -11.390 1.00 85.12 75 PRO A N 1
ATOM 654 C CA . PRO A 1 75 ? 18.797 18.393 -12.536 1.00 85.12 75 PRO A CA 1
ATOM 655 C C . PRO A 1 75 ? 19.415 19.456 -13.440 1.00 85.12 75 PRO A C 1
ATOM 657 O O . PRO A 1 75 ? 19.281 19.371 -14.648 1.00 85.12 75 PRO A O 1
ATOM 660 N N . THR A 1 76 ? 20.143 20.431 -12.889 1.00 85.12 76 THR A N 1
ATOM 661 C CA . THR A 1 76 ? 20.785 21.479 -13.700 1.00 85.12 76 THR A CA 1
ATOM 662 C C . THR A 1 76 ? 21.941 20.951 -14.547 1.00 85.12 76 THR A C 1
ATOM 664 O O . THR A 1 76 ? 22.016 21.291 -15.726 1.00 85.12 76 THR A O 1
ATOM 667 N N . ILE A 1 77 ? 22.806 20.082 -14.007 1.00 88.81 77 ILE A N 1
ATOM 668 C CA . ILE A 1 77 ? 23.877 19.439 -14.790 1.00 88.81 77 ILE A CA 1
ATOM 669 C C . ILE A 1 77 ? 23.292 18.469 -15.824 1.00 88.81 77 ILE A C 1
ATOM 671 O O . ILE A 1 77 ? 23.746 18.460 -16.967 1.00 88.81 77 ILE A O 1
ATOM 675 N N . VAL A 1 78 ? 22.283 17.673 -15.451 1.00 84.19 78 VAL A N 1
ATOM 676 C CA . VAL A 1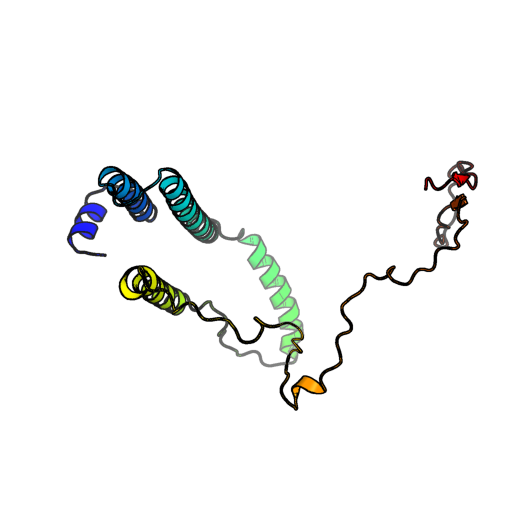 78 ? 21.617 16.740 -16.374 1.00 84.19 78 VAL A CA 1
ATOM 677 C C . VAL A 1 78 ? 20.886 17.505 -17.470 1.00 84.19 78 VAL A C 1
ATOM 679 O O . VAL A 1 78 ? 21.082 17.183 -18.634 1.00 84.19 78 VAL A O 1
ATOM 682 N N . CYS A 1 79 ? 20.133 18.560 -17.147 1.00 81.88 79 CYS A N 1
ATOM 683 C CA . CYS A 1 79 ? 19.520 19.434 -18.143 1.00 81.88 79 CYS A CA 1
ATOM 684 C C . CYS A 1 79 ? 20.575 20.053 -19.051 1.00 81.88 79 CYS A C 1
ATOM 686 O O . CYS A 1 79 ? 20.364 20.045 -20.252 1.00 81.88 79 CYS A O 1
ATOM 688 N N . LEU A 1 80 ? 21.713 20.529 -18.538 1.00 83.25 80 LEU A N 1
ATOM 689 C CA . LEU A 1 80 ? 22.781 21.056 -19.390 1.00 83.25 80 LEU A CA 1
ATOM 690 C C . LEU A 1 80 ? 23.335 19.970 -20.320 1.00 83.25 80 LEU A C 1
ATOM 692 O O . LEU A 1 80 ? 23.433 20.204 -21.517 1.00 83.25 80 LEU A O 1
ATOM 696 N N . ALA A 1 81 ? 23.625 18.771 -19.814 1.00 84.44 81 ALA A N 1
ATOM 697 C CA . ALA A 1 81 ? 24.120 17.658 -20.625 1.00 84.44 81 ALA A CA 1
ATOM 698 C C . ALA A 1 81 ? 23.100 17.213 -21.690 1.00 84.44 81 ALA A C 1
ATOM 700 O O . ALA A 1 81 ? 23.441 17.105 -22.867 1.00 84.44 81 ALA A O 1
ATOM 701 N N . VAL A 1 82 ? 21.841 17.025 -21.295 1.00 80.06 82 VAL A N 1
ATOM 702 C CA . VAL A 1 82 ? 20.720 16.648 -22.163 1.00 80.06 82 VAL A CA 1
ATOM 703 C C . VAL A 1 82 ? 20.457 17.751 -23.181 1.00 80.06 82 VAL A C 1
ATOM 705 O O . VAL A 1 82 ? 20.459 17.457 -24.360 1.00 80.06 82 VAL A O 1
ATOM 708 N N . HIS A 1 83 ? 20.354 19.021 -22.792 1.00 77.56 83 HIS A N 1
ATOM 709 C CA . HIS A 1 83 ? 20.179 20.127 -23.739 1.00 77.56 83 HIS A CA 1
ATOM 710 C C . HIS A 1 83 ? 21.390 20.292 -24.647 1.00 77.56 83 HIS A C 1
ATOM 712 O O . HIS A 1 83 ? 21.202 20.644 -25.794 1.00 77.56 83 HIS A O 1
ATOM 718 N N . THR A 1 84 ? 22.622 20.014 -24.211 1.00 76.94 84 THR A N 1
ATOM 719 C CA . THR A 1 84 ? 23.768 20.013 -25.138 1.00 76.94 84 THR A CA 1
ATOM 720 C C . THR A 1 84 ? 23.717 18.836 -26.112 1.00 76.94 84 THR A C 1
ATOM 722 O O . THR A 1 84 ? 24.034 19.012 -27.283 1.00 76.94 84 THR A O 1
ATOM 725 N N . TYR A 1 85 ? 23.270 17.658 -25.670 1.00 75.44 85 TYR A N 1
ATOM 726 C CA . TYR A 1 85 ? 23.076 16.484 -26.523 1.00 75.44 85 TYR A CA 1
ATOM 727 C C . TYR A 1 85 ? 21.916 16.683 -27.510 1.00 75.44 85 TYR A C 1
ATOM 729 O O . TYR A 1 85 ? 22.058 16.424 -28.702 1.00 75.44 85 TYR A O 1
ATOM 737 N N . PHE A 1 86 ? 20.792 17.214 -27.030 1.00 66.44 86 PHE A N 1
ATOM 738 C CA . PHE A 1 86 ? 19.614 17.526 -27.819 1.00 66.44 86 PHE A CA 1
ATOM 739 C C . PHE A 1 86 ? 19.798 18.780 -28.664 1.00 66.44 86 PHE A C 1
ATOM 741 O O . PHE A 1 86 ? 19.327 18.738 -29.772 1.00 66.44 86 PHE A O 1
ATOM 748 N N . LEU A 1 87 ? 20.548 19.820 -28.287 1.00 64.25 87 LEU A N 1
ATOM 749 C CA . LEU A 1 87 ? 20.907 20.926 -29.200 1.00 64.25 87 LEU A CA 1
ATOM 750 C C . LEU A 1 87 ? 21.749 20.421 -30.378 1.00 64.25 87 LEU A C 1
ATOM 752 O O . LEU A 1 87 ? 21.609 20.899 -31.502 1.00 64.25 87 LEU A O 1
ATOM 756 N N . VAL A 1 88 ? 22.615 19.431 -30.135 1.00 63.22 88 VAL A N 1
ATOM 757 C CA . VAL A 1 88 ? 23.357 18.739 -31.200 1.00 63.22 88 VAL A CA 1
ATOM 758 C C . VAL A 1 88 ? 22.420 17.876 -32.064 1.00 63.22 88 VAL A C 1
ATOM 760 O O . VAL A 1 88 ? 22.658 17.749 -33.264 1.00 63.22 88 VAL A O 1
ATOM 763 N N . ALA A 1 89 ? 21.338 17.327 -31.499 1.00 58.97 89 ALA A N 1
ATOM 764 C CA . ALA A 1 89 ? 20.339 16.523 -32.215 1.00 58.97 89 ALA A CA 1
ATOM 765 C C . ALA A 1 89 ? 19.185 17.339 -32.862 1.00 58.97 89 ALA A C 1
ATOM 767 O O . ALA A 1 89 ? 18.639 16.929 -33.883 1.00 58.97 89 ALA A O 1
ATOM 768 N N . GLU A 1 90 ? 18.836 18.505 -32.317 1.00 52.19 90 GLU A N 1
ATOM 769 C CA . GLU A 1 90 ? 17.761 19.438 -32.704 1.00 52.19 90 GLU A CA 1
ATOM 770 C C . GLU A 1 90 ? 18.158 20.242 -33.947 1.00 52.19 90 GLU A C 1
ATOM 772 O O . GLU A 1 90 ? 17.298 20.656 -34.719 1.00 52.19 90 GLU A O 1
ATOM 777 N N . ALA A 1 91 ? 19.460 20.329 -34.254 1.00 52.03 91 ALA A N 1
ATOM 778 C CA . ALA A 1 91 ? 19.931 20.681 -35.594 1.00 52.03 91 ALA A CA 1
ATOM 779 C C . ALA A 1 91 ? 19.371 19.748 -36.701 1.00 52.03 91 ALA A C 1
ATOM 781 O O . ALA A 1 91 ? 19.539 20.054 -37.882 1.00 52.03 91 ALA A O 1
ATOM 782 N N . LEU A 1 92 ? 18.712 18.629 -36.349 1.00 53.62 92 LEU A N 1
ATOM 783 C CA . LEU A 1 92 ? 18.174 17.643 -37.287 1.00 53.62 92 LEU A CA 1
ATOM 784 C C . LEU A 1 92 ? 16.701 17.220 -37.110 1.00 53.62 92 LEU A C 1
ATOM 786 O O . LEU A 1 92 ? 16.194 16.628 -38.058 1.00 53.62 92 LEU A O 1
ATOM 790 N N . LEU A 1 93 ? 15.967 17.490 -36.018 1.00 51.38 93 LEU A N 1
ATOM 791 C CA . LEU A 1 93 ? 14.554 17.054 -35.935 1.00 51.38 93 LEU A CA 1
ATOM 792 C C . LEU A 1 93 ? 13.698 17.846 -34.920 1.00 51.38 93 LEU A C 1
ATOM 794 O O . LEU A 1 93 ? 14.128 18.117 -33.806 1.00 51.38 93 LEU A O 1
ATOM 798 N N . ASN A 1 94 ? 12.464 18.172 -35.323 1.00 52.41 94 ASN A N 1
ATOM 799 C CA . ASN A 1 94 ? 11.453 18.963 -34.602 1.00 52.41 94 ASN A CA 1
ATOM 800 C C . ASN A 1 94 ? 10.878 18.243 -33.348 1.00 52.41 94 ASN A C 1
ATOM 802 O O . ASN A 1 94 ? 10.277 17.181 -33.530 1.00 52.41 94 ASN A O 1
ATOM 806 N N . PRO A 1 95 ? 10.963 18.810 -32.121 1.00 50.12 95 PRO A N 1
ATOM 807 C CA . PRO A 1 95 ? 10.566 18.136 -30.882 1.00 50.12 95 PRO A CA 1
ATOM 808 C C . PRO A 1 95 ? 9.420 18.860 -30.141 1.00 50.12 95 PRO A C 1
ATOM 810 O O . PRO A 1 95 ? 9.642 19.507 -29.122 1.00 50.12 95 PRO A O 1
ATOM 813 N N . TRP A 1 96 ? 8.180 18.765 -30.628 1.00 52.91 96 TRP A N 1
ATOM 814 C CA . TRP A 1 96 ? 7.008 19.245 -29.875 1.00 52.91 96 TRP A CA 1
ATOM 815 C C . TRP A 1 96 ? 6.106 18.071 -29.494 1.00 52.91 96 TRP A C 1
ATOM 817 O O . TRP A 1 96 ? 5.316 17.600 -30.311 1.00 52.91 96 TRP A O 1
ATOM 827 N N . GLY A 1 97 ? 6.237 17.615 -28.249 1.00 51.56 97 GLY A N 1
ATOM 828 C CA . GLY A 1 97 ? 5.320 16.697 -27.576 1.00 51.56 97 GLY A CA 1
ATOM 829 C C . GLY A 1 97 ? 4.997 17.223 -26.177 1.00 51.56 97 GLY A C 1
ATOM 830 O O . GLY A 1 97 ? 5.850 17.838 -25.541 1.00 51.56 97 GLY A O 1
ATOM 831 N N . LEU A 1 98 ? 3.746 17.042 -25.759 1.00 53.22 98 LEU A N 1
ATOM 832 C CA . LEU A 1 98 ? 3.225 17.303 -24.417 1.00 53.22 98 LEU A CA 1
ATOM 833 C C . LEU A 1 98 ? 3.129 15.936 -23.724 1.00 53.22 98 LEU A C 1
ATOM 835 O O . LEU A 1 98 ? 2.538 15.027 -24.298 1.00 53.22 98 LEU A O 1
ATOM 839 N N . ASP A 1 99 ? 3.768 15.787 -22.567 1.00 58.00 99 ASP A N 1
ATOM 840 C CA . ASP A 1 99 ? 3.965 14.507 -21.874 1.00 58.00 99 ASP A CA 1
ATOM 841 C C . ASP A 1 99 ? 2.659 13.964 -21.245 1.00 58.00 99 ASP A C 1
ATOM 843 O O . ASP A 1 99 ? 2.061 14.625 -20.397 1.00 58.00 99 ASP A O 1
ATOM 847 N N . ASP A 1 100 ? 2.251 12.745 -21.633 1.00 59.69 100 ASP A N 1
ATOM 848 C CA . ASP A 1 100 ? 1.051 12.013 -21.164 1.00 59.69 100 ASP A CA 1
ATOM 849 C C . ASP A 1 100 ? 1.369 10.937 -20.080 1.00 59.69 100 ASP A C 1
ATOM 851 O O . ASP A 1 100 ? 0.513 10.122 -19.738 1.00 59.69 100 ASP A O 1
ATOM 855 N N . ASP A 1 101 ? 2.593 10.899 -19.533 1.00 66.75 101 ASP A N 1
ATOM 856 C CA . ASP A 1 101 ? 3.130 9.762 -18.747 1.00 66.75 101 ASP A CA 1
ATOM 857 C C . ASP A 1 101 ? 2.993 9.883 -17.204 1.00 66.75 101 ASP A C 1
ATOM 859 O O . ASP A 1 101 ? 3.650 9.156 -16.449 1.00 66.75 101 ASP A O 1
ATOM 863 N N . ASP A 1 102 ? 2.144 10.781 -16.696 1.00 71.56 102 ASP A N 1
ATOM 864 C CA . ASP A 1 102 ? 1.915 10.938 -15.251 1.00 71.56 102 ASP A CA 1
ATOM 865 C C . ASP A 1 102 ? 1.032 9.818 -14.657 1.00 71.56 102 ASP A C 1
ATOM 867 O O . ASP A 1 102 ? 0.118 9.288 -15.289 1.00 71.56 102 ASP A O 1
ATOM 871 N N . PHE A 1 103 ? 1.246 9.473 -13.379 1.00 70.56 103 PHE A N 1
ATOM 872 C CA . PHE A 1 103 ? 0.391 8.502 -12.684 1.00 70.56 103 PHE A CA 1
ATOM 873 C C . PHE A 1 103 ? -1.044 9.027 -12.492 1.00 70.56 103 PHE A C 1
ATOM 875 O O . PHE A 1 103 ? -1.263 10.062 -11.858 1.00 70.56 103 PHE A O 1
ATOM 882 N N . GLU A 1 104 ? -2.043 8.235 -12.893 1.00 78.62 104 GLU A N 1
ATOM 883 C CA . GLU A 1 104 ? -3.472 8.508 -12.663 1.00 78.62 104 GLU A CA 1
ATOM 884 C C . GLU A 1 104 ? -3.895 8.290 -11.192 1.00 78.62 104 GLU A C 1
ATOM 886 O O . GLU A 1 104 ? -4.655 7.383 -10.835 1.00 78.62 104 GLU A O 1
ATOM 891 N N . THR A 1 105 ? -3.401 9.137 -10.291 1.00 81.75 105 THR A N 1
ATOM 892 C CA . THR A 1 105 ? -3.639 9.027 -8.839 1.00 81.75 105 THR A CA 1
ATOM 893 C C . THR A 1 105 ? -5.119 9.106 -8.452 1.00 81.75 105 THR A C 1
ATOM 895 O O . THR A 1 105 ? -5.557 8.365 -7.572 1.00 81.75 105 THR A O 1
ATOM 898 N N . ASN A 1 106 ? -5.914 9.934 -9.139 1.00 83.12 106 ASN A N 1
ATOM 899 C CA . ASN A 1 106 ? -7.356 10.053 -8.893 1.00 83.12 106 ASN A CA 1
ATOM 900 C C . ASN A 1 106 ? -8.088 8.724 -9.144 1.00 83.12 106 ASN A C 1
ATOM 902 O O . ASN A 1 106 ? -8.871 8.283 -8.303 1.00 83.12 106 ASN A O 1
ATOM 906 N N . VAL A 1 107 ? -7.762 8.036 -10.244 1.00 89.62 107 VAL A N 1
ATOM 907 C CA . VAL A 1 107 ? -8.359 6.736 -10.594 1.00 89.62 107 VAL A CA 1
ATOM 908 C C . VAL A 1 107 ? -8.012 5.682 -9.545 1.00 89.62 107 VAL A C 1
ATOM 910 O O . VAL A 1 107 ? -8.866 4.885 -9.147 1.00 89.62 107 VAL A O 1
ATOM 913 N N . LEU A 1 108 ? -6.773 5.692 -9.047 1.00 87.38 108 LEU A N 1
ATOM 914 C CA . LEU A 1 108 ? -6.346 4.780 -7.985 1.00 87.38 108 LEU A CA 1
ATOM 915 C C . LEU A 1 108 ? -7.094 5.029 -6.671 1.00 87.38 108 LEU A C 1
ATOM 917 O O . LEU A 1 108 ? -7.493 4.066 -6.013 1.00 87.38 108 LEU A O 1
ATOM 921 N N . ILE A 1 109 ? -7.309 6.291 -6.293 1.00 89.31 109 ILE A N 1
ATOM 922 C CA . ILE A 1 109 ? -8.054 6.647 -5.077 1.00 89.31 109 ILE A CA 1
ATOM 923 C C . ILE A 1 109 ? -9.503 6.167 -5.183 1.00 89.31 109 ILE A C 1
ATOM 925 O O . ILE A 1 109 ? -9.977 5.466 -4.283 1.00 89.31 109 ILE A O 1
ATOM 929 N N . ASP A 1 110 ? -10.178 6.476 -6.290 1.00 93.56 110 ASP A N 1
ATOM 930 C CA . ASP A 1 110 ? -11.574 6.092 -6.507 1.00 93.56 110 ASP A CA 1
ATOM 931 C C . ASP A 1 110 ? -11.741 4.569 -6.514 1.00 93.56 110 ASP A C 1
ATOM 933 O O . ASP A 1 110 ? -12.615 4.020 -5.832 1.00 93.56 110 ASP A O 1
ATOM 937 N N . ARG A 1 111 ? -10.848 3.863 -7.220 1.00 93.75 111 ARG A N 1
ATOM 938 C CA . ARG A 1 111 ? -10.832 2.398 -7.262 1.00 93.75 111 ARG A CA 1
ATOM 939 C C . ARG A 1 111 ? -10.632 1.804 -5.869 1.00 93.75 111 ARG A C 1
ATOM 941 O O . ARG A 1 111 ? -11.369 0.893 -5.490 1.00 93.75 111 ARG A O 1
ATOM 948 N N . ASN A 1 112 ? -9.644 2.282 -5.115 1.00 92.50 112 ASN A N 1
ATOM 949 C CA . ASN A 1 112 ? -9.317 1.727 -3.802 1.00 92.50 112 ASN A CA 1
ATOM 950 C C . ASN A 1 112 ? -10.437 1.969 -2.789 1.00 92.50 112 ASN A C 1
ATOM 952 O O . ASN A 1 112 ? -10.783 1.053 -2.042 1.00 92.50 112 ASN A O 1
ATOM 956 N N . LEU A 1 113 ? -11.044 3.158 -2.798 1.00 92.25 113 LEU A N 1
ATOM 957 C CA . LEU A 1 113 ? -12.179 3.466 -1.931 1.00 92.25 113 LEU A CA 1
ATOM 958 C C . LEU A 1 113 ? -13.387 2.580 -2.266 1.00 92.25 113 LEU A C 1
ATOM 960 O O . LEU A 1 113 ? -13.980 1.978 -1.370 1.00 92.25 113 LEU A O 1
ATOM 964 N N . ALA A 1 114 ? -13.721 2.452 -3.553 1.00 93.44 114 ALA A N 1
ATOM 965 C CA . ALA A 1 114 ? -14.851 1.642 -3.994 1.00 93.44 114 ALA A CA 1
ATOM 966 C C . ALA A 1 114 ? -14.644 0.145 -3.713 1.00 93.44 114 ALA A C 1
ATOM 968 O O . ALA A 1 114 ? -15.553 -0.517 -3.211 1.00 93.44 114 ALA A O 1
ATOM 969 N N . MET A 1 115 ? -13.462 -0.404 -4.016 1.00 92.88 115 MET A N 1
ATOM 970 C CA . MET A 1 115 ? -13.160 -1.817 -3.758 1.00 92.88 115 MET A CA 1
ATOM 971 C C . MET A 1 115 ? -13.080 -2.113 -2.261 1.00 92.88 115 MET A C 1
ATOM 973 O O . MET A 1 115 ? -13.655 -3.103 -1.819 1.00 92.88 115 MET A O 1
ATOM 977 N N . GLY A 1 116 ? -12.409 -1.257 -1.484 1.00 91.94 116 GLY A N 1
ATOM 978 C CA . GLY A 1 116 ? -12.254 -1.443 -0.042 1.00 91.94 116 GLY A CA 1
ATOM 979 C C . GLY A 1 116 ? -13.602 -1.531 0.670 1.00 91.94 116 GLY A C 1
ATOM 980 O O . GLY A 1 116 ? -13.827 -2.476 1.421 1.00 91.94 116 GLY A O 1
ATOM 981 N N . LEU A 1 117 ? -14.524 -0.611 0.363 1.00 93.69 117 LEU A N 1
ATOM 982 C CA . LEU A 1 117 ? -15.880 -0.621 0.924 1.00 93.69 117 LEU A CA 1
ATOM 983 C C . LEU A 1 117 ? -16.696 -1.835 0.456 1.00 93.69 117 LEU A C 1
ATOM 985 O O . LEU A 1 117 ? -17.344 -2.484 1.270 1.00 93.69 117 LEU A O 1
ATOM 989 N N . LYS A 1 118 ? -16.613 -2.215 -0.826 1.00 92.94 118 LYS A N 1
ATOM 990 C CA . LYS A 1 118 ? -17.317 -3.405 -1.338 1.00 92.94 118 LYS A CA 1
ATOM 991 C C . LYS A 1 118 ? -16.847 -4.709 -0.698 1.00 92.94 118 LYS A C 1
ATOM 993 O O . LYS A 1 118 ? -17.662 -5.595 -0.472 1.00 92.94 118 LYS A O 1
ATOM 998 N N . ILE A 1 119 ? -15.553 -4.849 -0.417 1.00 93.38 119 ILE A N 1
ATOM 999 C CA . ILE A 1 119 ? -15.012 -6.062 0.213 1.00 93.38 119 ILE A CA 1
ATOM 1000 C C . ILE A 1 119 ? -15.580 -6.229 1.627 1.00 93.38 119 ILE A C 1
ATOM 1002 O O . ILE A 1 119 ? -15.970 -7.336 1.994 1.00 93.38 119 ILE A O 1
ATOM 1006 N N . VAL A 1 120 ? -15.638 -5.144 2.404 1.00 91.25 120 VAL A N 1
ATOM 1007 C CA . VAL A 1 120 ? -16.065 -5.196 3.811 1.00 91.25 120 VAL A CA 1
ATOM 1008 C C . VAL A 1 120 ? -17.581 -5.166 4.003 1.00 91.25 120 VAL A C 1
ATOM 1010 O O . VAL A 1 120 ? -18.043 -5.725 4.989 1.00 91.25 120 VAL A O 1
ATOM 1013 N N . ASP A 1 121 ? -18.347 -4.564 3.088 1.00 92.38 121 ASP A N 1
ATOM 1014 C CA . ASP A 1 121 ? -19.816 -4.562 3.150 1.00 92.38 121 ASP A CA 1
ATOM 1015 C C . ASP A 1 121 ? -20.395 -5.743 2.361 1.00 92.38 121 ASP A C 1
ATOM 1017 O O . ASP A 1 121 ? -20.907 -6.710 2.927 1.00 92.38 121 ASP A O 1
ATOM 1021 N N . ASP A 1 122 ? -20.294 -5.692 1.029 1.00 91.94 122 ASP A N 1
ATOM 1022 C CA . ASP A 1 122 ? -20.924 -6.680 0.153 1.00 91.94 122 ASP A CA 1
ATOM 1023 C C . ASP A 1 122 ? -20.239 -8.046 0.227 1.00 91.94 122 ASP A C 1
ATOM 1025 O O . ASP A 1 122 ? -20.912 -9.060 0.042 1.00 91.94 122 ASP A O 1
ATOM 1029 N N . GLY A 1 123 ? -18.928 -8.085 0.463 1.00 88.81 123 GLY A N 1
ATOM 1030 C CA . GLY A 1 123 ? -18.131 -9.312 0.516 1.00 88.81 123 GLY A CA 1
ATOM 1031 C C . GLY A 1 123 ? -18.127 -10.022 1.872 1.00 88.81 123 GLY A C 1
ATOM 1032 O O . GLY A 1 123 ? -17.682 -11.169 1.950 1.00 88.81 123 GLY A O 1
ATOM 1033 N N . TYR A 1 124 ? -18.625 -9.392 2.940 1.00 91.50 124 TYR A N 1
ATOM 1034 C CA . TYR A 1 124 ? -18.521 -9.958 4.283 1.00 91.50 124 TYR A CA 1
ATOM 1035 C C . TYR A 1 124 ? -19.321 -11.257 4.429 1.00 91.50 124 TYR A C 1
ATOM 1037 O O . TYR A 1 124 ? -20.532 -11.296 4.216 1.00 91.50 124 TYR A O 1
ATOM 1045 N N . GLY A 1 125 ? -18.626 -12.342 4.788 1.00 89.88 125 GLY A N 1
ATOM 1046 C CA . GLY A 1 125 ? -19.229 -13.656 5.023 1.00 89.88 125 GLY A CA 1
ATOM 1047 C C . GLY A 1 125 ? -19.826 -14.332 3.782 1.00 89.88 125 GLY A C 1
ATOM 1048 O O . GLY A 1 125 ? -20.470 -15.371 3.921 1.00 89.88 125 GLY A O 1
ATOM 1049 N N . LYS A 1 126 ? -19.628 -13.780 2.576 1.00 90.69 126 LYS A N 1
ATOM 1050 C CA . LYS A 1 126 ? -20.121 -14.370 1.325 1.00 90.69 126 LYS A CA 1
ATOM 1051 C C . LYS A 1 126 ? -19.015 -15.172 0.654 1.00 90.69 126 LYS A C 1
ATOM 1053 O O . LYS A 1 126 ? -18.137 -14.615 -0.000 1.00 90.69 126 LYS A O 1
ATOM 1058 N N . THR A 1 127 ? -19.070 -16.489 0.793 1.00 89.25 127 THR A N 1
ATOM 1059 C CA . THR A 1 127 ? -18.208 -17.412 0.052 1.00 89.25 127 THR A CA 1
ATOM 1060 C C . THR A 1 127 ? -18.988 -18.069 -1.086 1.00 89.25 127 THR A C 1
ATOM 1062 O O . THR A 1 127 ? -20.190 -18.312 -0.948 1.00 89.25 127 THR A O 1
ATOM 1065 N N . PRO A 1 128 ? -18.346 -18.345 -2.236 1.00 91.81 128 PRO A N 1
ATOM 1066 C CA . PRO A 1 128 ? -18.974 -19.144 -3.279 1.00 91.81 128 PRO A CA 1
ATOM 1067 C C . PRO A 1 128 ? -19.239 -20.563 -2.764 1.00 91.81 128 PRO A C 1
ATOM 1069 O O . PRO A 1 128 ? -18.545 -21.060 -1.875 1.00 91.81 128 PRO A O 1
ATOM 1072 N N . GLU A 1 129 ? -20.242 -21.225 -3.337 1.00 91.62 129 GLU A N 1
ATOM 1073 C CA . GLU A 1 129 ? -20.559 -22.607 -2.986 1.00 91.62 129 GLU A CA 1
ATOM 1074 C C . GLU A 1 129 ? -19.358 -23.524 -3.243 1.00 91.62 129 GLU A C 1
ATOM 1076 O O . GLU A 1 129 ? -18.800 -23.547 -4.342 1.00 91.62 129 GLU A O 1
ATOM 1081 N N . LEU A 1 130 ? -18.987 -24.311 -2.230 1.00 93.00 130 LEU A N 1
ATOM 1082 C CA . LEU A 1 130 ? -17.936 -25.314 -2.354 1.00 93.00 130 LEU A CA 1
ATOM 1083 C C . LEU A 1 130 ? -18.415 -26.428 -3.288 1.00 93.00 130 LEU A C 1
ATOM 1085 O O . LEU A 1 130 ? -19.350 -27.167 -2.975 1.00 93.00 130 LEU A O 1
ATOM 1089 N N . ARG A 1 131 ? -17.762 -26.551 -4.441 1.00 92.25 131 ARG A N 1
ATOM 1090 C CA . A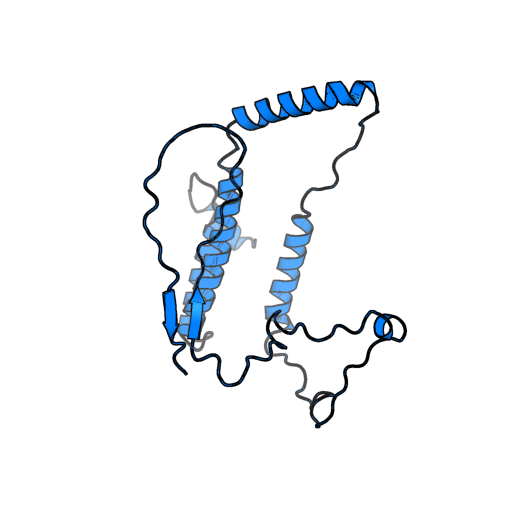RG A 1 131 ? -18.006 -27.599 -5.433 1.00 92.25 131 ARG A CA 1
ATOM 1091 C C . ARG A 1 131 ? -16.677 -28.247 -5.787 1.00 92.25 131 ARG A C 1
ATOM 1093 O O . ARG A 1 131 ? -15.643 -27.587 -5.743 1.00 92.25 131 ARG A O 1
ATOM 1100 N N . LYS A 1 132 ? -16.719 -29.532 -6.138 1.00 92.25 132 LYS A N 1
ATOM 1101 C CA . LYS A 1 132 ? -15.565 -30.200 -6.743 1.00 92.25 132 LYS A CA 1
ATOM 1102 C C . LYS A 1 132 ? -15.228 -29.468 -8.035 1.00 92.25 132 LYS A C 1
ATOM 1104 O O . LYS A 1 132 ? -16.123 -29.229 -8.850 1.00 92.25 132 LYS A O 1
ATOM 1109 N N . ASP A 1 133 ? -13.979 -29.057 -8.171 1.00 87.25 133 ASP A N 1
ATOM 1110 C CA . ASP A 1 133 ? -13.513 -28.397 -9.378 1.00 87.25 133 ASP A CA 1
ATOM 1111 C C . ASP A 1 133 ? -13.353 -29.411 -10.527 1.00 87.25 133 ASP A C 1
ATOM 1113 O O . ASP A 1 133 ? -13.468 -30.623 -10.342 1.00 87.25 133 ASP A O 1
ATOM 1117 N N . ALA A 1 134 ? -13.127 -28.905 -11.740 1.00 84.31 134 ALA A N 1
ATOM 1118 C CA . ALA A 1 134 ? -13.025 -29.725 -12.948 1.00 84.31 134 ALA A CA 1
ATOM 1119 C C . ALA A 1 134 ? -11.795 -30.656 -12.973 1.00 84.31 134 ALA A C 1
ATOM 1121 O O . ALA A 1 134 ? -11.712 -31.511 -13.851 1.00 84.31 134 ALA A O 1
ATOM 1122 N N . PHE A 1 135 ? -10.859 -30.495 -12.033 1.00 86.31 135 PHE A N 1
ATOM 1123 C CA . PHE A 1 135 ? -9.626 -31.271 -11.906 1.00 86.31 135 PHE A CA 1
ATOM 1124 C C . PHE A 1 135 ? -9.617 -32.142 -10.638 1.00 86.31 135 PHE A C 1
ATOM 1126 O O . PHE A 1 135 ? -8.559 -32.581 -10.198 1.00 86.31 135 PHE A O 1
ATOM 1133 N N . TRP A 1 136 ? -10.790 -32.376 -10.036 1.00 86.38 136 TRP A N 1
ATOM 1134 C CA . TRP A 1 136 ? -10.924 -33.158 -8.804 1.00 86.38 136 TRP A CA 1
ATOM 1135 C C . TRP A 1 136 ? -10.632 -34.660 -8.985 1.00 86.38 136 TRP A C 1
ATOM 1137 O O . TRP A 1 136 ? -10.236 -35.321 -8.025 1.00 86.38 136 TRP A O 1
ATOM 1147 N N . ASP A 1 137 ? -10.858 -35.203 -10.185 1.00 87.19 137 ASP A N 1
ATOM 1148 C CA . ASP A 1 137 ? -10.573 -36.602 -10.530 1.00 87.19 137 ASP A CA 1
ATOM 1149 C C . ASP A 1 137 ? -9.181 -36.731 -11.188 1.00 87.19 137 ASP A C 1
ATOM 1151 O O . ASP A 1 137 ? -8.657 -35.768 -11.751 1.00 87.19 137 ASP A O 1
ATOM 1155 N N . ASP A 1 138 ? -8.571 -37.919 -11.128 1.00 77.62 138 ASP A N 1
ATOM 1156 C CA . ASP A 1 138 ? -7.206 -38.136 -11.624 1.00 77.62 138 ASP A CA 1
ATOM 1157 C C . ASP A 1 138 ? -7.145 -38.348 -13.154 1.00 77.62 138 ASP A C 1
ATOM 1159 O O . ASP A 1 138 ? -7.975 -39.048 -13.731 1.00 77.62 138 ASP A O 1
ATOM 1163 N N . GLU A 1 139 ? -6.092 -37.770 -13.758 1.00 75.06 139 GLU A N 1
ATOM 1164 C CA . GLU A 1 139 ? -5.832 -37.495 -15.191 1.00 75.06 139 GLU A CA 1
ATOM 1165 C C . GLU A 1 139 ? -6.438 -36.187 -15.736 1.00 75.06 139 GLU A C 1
ATOM 1167 O O . GLU A 1 139 ? -7.345 -36.169 -16.566 1.00 7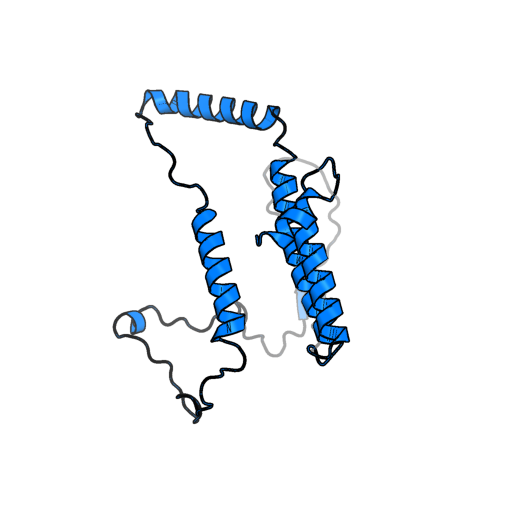5.06 139 GLU A O 1
ATOM 1172 N N . TRP A 1 140 ? -5.852 -35.054 -15.332 1.00 74.81 140 TRP A N 1
ATOM 1173 C CA . TRP A 1 140 ? -6.089 -33.763 -15.976 1.00 74.81 140 TRP A CA 1
ATOM 1174 C C . TRP A 1 140 ? -5.023 -33.454 -17.034 1.00 74.81 140 TRP A C 1
ATOM 1176 O O . TRP A 1 140 ? -3.825 -33.649 -16.827 1.00 74.81 140 TRP A O 1
ATOM 1186 N N . VAL A 1 141 ? -5.464 -32.909 -18.168 1.00 75.75 141 VAL A N 1
ATOM 1187 C CA . VAL A 1 141 ? -4.593 -32.318 -19.190 1.00 75.75 141 VAL A CA 1
ATOM 1188 C C . VAL A 1 141 ? -5.028 -30.863 -19.375 1.00 75.75 141 VAL A C 1
ATOM 1190 O O . VAL A 1 141 ? -6.214 -30.623 -19.612 1.00 75.75 141 VAL A O 1
ATOM 1193 N N . PRO A 1 142 ? -4.123 -29.876 -19.256 1.00 76.00 142 PRO A N 1
ATOM 1194 C CA . PRO A 1 142 ? -4.481 -28.483 -19.482 1.00 76.00 142 PRO A CA 1
ATOM 1195 C C . PRO A 1 142 ? -4.883 -28.272 -20.947 1.00 76.00 142 PRO A C 1
ATOM 1197 O O . PRO A 1 142 ? -4.177 -28.681 -21.869 1.00 76.00 142 PRO A O 1
ATOM 1200 N N . LEU A 1 143 ? -6.041 -27.645 -21.150 1.00 80.12 143 LEU A N 1
ATOM 1201 C CA . LEU A 1 143 ? -6.577 -27.314 -22.468 1.00 80.12 143 LEU A CA 1
ATOM 12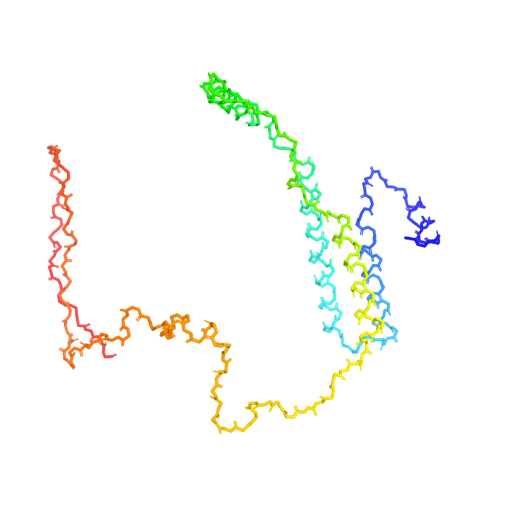02 C C . LEU A 1 143 ? -6.116 -25.911 -22.869 1.00 80.12 143 LEU A C 1
ATOM 1204 O O . LEU A 1 143 ? -6.156 -24.982 -22.064 1.00 80.12 143 LEU A O 1
ATOM 1208 N N . TYR A 1 144 ? -5.719 -25.761 -24.128 1.00 82.44 144 TYR A N 1
ATOM 1209 C CA . TYR A 1 144 ? -5.319 -24.489 -24.727 1.00 82.44 144 TYR A CA 1
ATOM 1210 C C . TYR A 1 144 ? -6.235 -24.182 -25.916 1.00 82.44 144 TYR A C 1
ATOM 1212 O O . TYR A 1 144 ? -6.808 -25.097 -26.511 1.00 82.44 144 TYR A O 1
ATOM 1220 N N . SER A 1 145 ? -6.384 -22.902 -26.265 1.00 86.69 145 SER A N 1
ATOM 1221 C CA . SER A 1 145 ? -7.052 -22.506 -27.511 1.00 86.69 145 SER A CA 1
ATOM 1222 C C . SER A 1 145 ? -6.266 -23.021 -28.722 1.00 86.69 145 SER A C 1
ATOM 1224 O O . SER A 1 145 ? -5.063 -23.264 -28.624 1.00 86.69 145 SER A O 1
ATOM 1226 N N . GLU A 1 146 ? -6.916 -23.173 -29.880 1.00 84.38 146 GLU A N 1
ATOM 1227 C CA . GLU A 1 146 ? -6.231 -23.612 -31.108 1.00 84.38 146 GLU A CA 1
ATOM 1228 C C . GLU A 1 146 ? -5.063 -22.692 -31.484 1.00 84.38 146 GLU A C 1
ATOM 1230 O O . GLU A 1 146 ? -4.047 -23.174 -31.963 1.00 84.38 146 GLU A O 1
ATOM 1235 N N . GLU A 1 147 ? -5.164 -21.390 -31.213 1.00 83.12 147 GLU A N 1
ATOM 1236 C CA . GLU A 1 147 ? -4.094 -20.418 -31.467 1.00 83.12 147 GLU A CA 1
ATOM 1237 C C . GLU A 1 147 ? -2.898 -20.624 -30.518 1.00 83.12 147 GLU A C 1
ATOM 1239 O O . GLU A 1 147 ? -1.751 -20.674 -30.963 1.00 83.12 147 GLU A O 1
ATOM 1244 N N . SER A 1 148 ? -3.157 -20.827 -29.221 1.00 81.25 148 SER A N 1
ATOM 1245 C CA . SER A 1 148 ? -2.114 -20.998 -28.198 1.00 81.25 148 SER A CA 1
ATOM 1246 C C . SER A 1 148 ? -1.548 -22.420 -28.127 1.00 81.25 148 SER A C 1
ATOM 1248 O O . SER A 1 148 ? -0.451 -22.619 -27.618 1.00 81.25 148 SER A O 1
ATOM 1250 N N . ALA A 1 149 ? -2.247 -23.432 -28.651 1.00 77.88 149 ALA A N 1
ATOM 1251 C CA . ALA A 1 149 ? -1.778 -24.823 -28.649 1.00 77.88 149 ALA A CA 1
ATOM 1252 C C . ALA A 1 149 ? -0.535 -25.042 -29.535 1.00 77.88 149 ALA A C 1
ATOM 1254 O O . ALA A 1 149 ? 0.202 -26.017 -29.353 1.00 77.88 149 ALA A O 1
ATOM 1255 N N . TRP A 1 150 ? -0.316 -24.144 -30.500 1.00 71.25 150 TRP A N 1
ATOM 1256 C CA . TRP A 1 150 ? 0.815 -24.170 -31.430 1.00 71.25 150 TRP A CA 1
ATOM 1257 C C . TRP A 1 150 ? 1.947 -23.241 -30.988 1.00 71.25 150 TRP A C 1
ATOM 1259 O O . TRP A 1 150 ? 3.060 -23.339 -31.517 1.00 71.25 150 TRP A O 1
ATOM 1269 N N . GLU A 1 151 ? 1.698 -22.368 -30.005 1.00 69.69 151 GLU A N 1
ATOM 1270 C CA . GLU A 1 151 ? 2.764 -21.642 -29.328 1.00 69.69 151 GLU A CA 1
ATOM 1271 C C . GLU A 1 151 ? 3.670 -22.670 -28.647 1.00 69.69 151 GLU A C 1
ATOM 1273 O O . GLU A 1 151 ? 3.207 -23.596 -27.984 1.00 69.69 151 GLU A O 1
ATOM 1278 N N . LYS A 1 152 ? 4.974 -22.564 -28.930 1.00 59.94 152 LYS A N 1
ATOM 1279 C CA . LYS A 1 152 ? 6.029 -23.523 -28.569 1.00 59.94 152 LYS A CA 1
ATOM 1280 C C . LYS A 1 152 ? 5.710 -24.298 -27.290 1.00 59.94 152 LYS A C 1
ATOM 1282 O O . LYS A 1 152 ? 5.558 -23.700 -26.232 1.00 59.94 152 LYS A O 1
ATOM 1287 N N . LYS A 1 153 ? 5.744 -25.634 -27.375 1.00 59.72 153 LYS A N 1
ATOM 1288 C CA . LYS A 1 153 ? 5.792 -26.516 -26.202 1.00 59.72 153 LYS A CA 1
ATOM 1289 C C . LYS A 1 153 ? 6.940 -26.060 -25.306 1.00 59.72 153 LYS A C 1
ATOM 1291 O O . LYS A 1 153 ? 8.100 -26.357 -25.590 1.00 59.72 153 LYS A O 1
ATOM 1296 N N . TYR A 1 154 ? 6.620 -25.325 -24.248 1.00 57.03 154 TYR A N 1
ATOM 1297 C CA . TYR A 1 154 ? 7.557 -25.079 -23.172 1.00 57.03 154 TYR A CA 1
ATOM 1298 C C . TYR A 1 154 ? 7.821 -26.441 -22.542 1.00 57.03 154 TYR A C 1
ATOM 1300 O O . TYR A 1 154 ? 6.991 -26.987 -21.819 1.00 57.03 154 TYR A O 1
ATOM 1308 N N . THR A 1 155 ? 8.966 -27.036 -22.867 1.00 63.34 155 THR A N 1
ATOM 1309 C CA . THR A 1 155 ? 9.526 -28.071 -22.009 1.00 63.34 155 THR A CA 1
ATOM 1310 C C . THR A 1 155 ? 9.693 -27.427 -20.647 1.00 63.34 155 THR A C 1
ATOM 1312 O O . THR A 1 155 ? 10.264 -26.335 -20.565 1.00 63.34 155 THR A O 1
ATOM 1315 N N . GLN A 1 156 ? 9.165 -28.065 -19.604 1.00 73.06 156 GLN A N 1
ATOM 1316 C CA . GLN A 1 156 ? 9.393 -27.621 -18.237 1.00 73.06 156 GLN A CA 1
ATOM 1317 C C . GLN A 1 156 ? 10.885 -27.322 -18.081 1.00 73.06 156 GLN A C 1
ATOM 1319 O O . GLN A 1 156 ? 11.713 -28.131 -18.496 1.00 73.06 156 GLN A O 1
ATOM 1324 N N . HIS A 1 157 ? 11.223 -26.122 -17.603 1.00 76.94 157 HIS A N 1
ATOM 1325 C CA . HIS A 1 157 ? 12.617 -25.716 -17.476 1.00 76.94 157 HIS A CA 1
ATOM 1326 C C . HIS A 1 157 ? 13.311 -26.652 -16.492 1.00 76.94 157 HIS A C 1
ATOM 1328 O O . HIS A 1 157 ? 13.211 -26.491 -15.277 1.00 76.94 157 HIS A O 1
ATOM 1334 N N . GLU A 1 158 ? 14.006 -27.646 -17.025 1.00 80.06 158 GLU A N 1
ATOM 1335 C CA . GLU A 1 158 ? 14.929 -28.448 -16.253 1.00 80.06 158 GLU A CA 1
ATOM 1336 C C . GLU A 1 158 ? 16.226 -27.651 -16.086 1.00 80.06 158 GLU A C 1
ATOM 1338 O O . GLU A 1 158 ? 16.666 -26.944 -16.998 1.00 80.06 158 GLU A O 1
ATOM 1343 N N . GLY A 1 159 ? 16.822 -27.705 -14.893 1.00 83.88 159 GLY A N 1
ATOM 1344 C CA . GLY A 1 159 ? 18.074 -26.996 -14.634 1.00 83.88 159 GLY A CA 1
ATOM 1345 C C . GLY A 1 159 ? 19.158 -27.419 -15.628 1.00 83.88 159 GLY A C 1
ATOM 1346 O O . GLY A 1 159 ? 19.184 -28.565 -16.064 1.00 83.88 159 GLY A O 1
ATOM 1347 N N . SER A 1 160 ? 20.106 -26.532 -15.940 1.00 82.19 160 SER A N 1
ATOM 1348 C CA . SER A 1 160 ? 21.138 -26.754 -16.974 1.00 82.19 160 SER A CA 1
ATOM 1349 C C . SER A 1 160 ? 22.027 -27.996 -16.771 1.00 82.19 160 SER A C 1
ATOM 1351 O O . SER A 1 160 ? 22.816 -28.337 -17.646 1.00 82.19 160 SER A O 1
ATOM 1353 N N . LEU A 1 161 ? 21.923 -28.661 -15.616 1.00 78.19 161 LEU A N 1
ATOM 1354 C CA . LEU A 1 161 ? 22.639 -29.883 -15.247 1.00 78.19 161 LEU A CA 1
ATOM 1355 C C . LEU A 1 161 ? 21.728 -31.127 -15.151 1.00 78.19 161 LEU A C 1
ATOM 1357 O O . LEU A 1 161 ? 22.221 -32.187 -14.777 1.00 78.19 161 LEU A O 1
ATOM 1361 N N . SER A 1 162 ? 20.428 -31.049 -15.470 1.00 77.12 162 SER A N 1
ATOM 1362 C CA . SER A 1 162 ? 19.463 -32.150 -15.260 1.00 77.12 162 SER A CA 1
ATOM 1363 C C . SER A 1 162 ? 19.812 -33.438 -16.012 1.00 77.12 162 SER A C 1
ATOM 1365 O O . SER A 1 162 ? 19.539 -34.538 -15.534 1.00 77.12 162 SER A O 1
ATOM 1367 N N . HIS A 1 163 ? 20.465 -33.314 -17.167 1.00 75.56 163 HIS A N 1
ATOM 1368 C CA . HIS A 1 163 ? 20.863 -34.441 -18.010 1.00 75.56 163 HIS A CA 1
ATOM 1369 C C . HIS A 1 163 ? 22.345 -34.820 -17.889 1.00 75.56 163 HIS A C 1
ATOM 1371 O O . HIS A 1 163 ? 22.846 -35.597 -18.711 1.00 75.56 163 HIS A O 1
ATOM 1377 N N . ILE A 1 164 ? 23.073 -34.296 -16.893 1.00 80.00 164 ILE A N 1
ATOM 1378 C CA . ILE A 1 164 ? 24.479 -34.661 -16.712 1.00 80.00 164 ILE A CA 1
ATOM 1379 C C . ILE A 1 164 ? 24.582 -36.128 -16.273 1.00 80.00 164 ILE A C 1
ATOM 1381 O O . ILE A 1 164 ? 24.230 -36.516 -15.161 1.00 80.00 164 ILE A O 1
ATOM 1385 N N . LYS A 1 165 ? 25.067 -36.983 -17.176 1.00 73.06 165 LYS A N 1
ATOM 1386 C CA . LYS A 1 165 ? 25.419 -38.364 -16.845 1.00 73.06 165 LYS A CA 1
ATOM 1387 C C . LYS A 1 165 ? 26.781 -38.342 -16.165 1.00 73.06 165 LYS A C 1
ATOM 1389 O O . LYS A 1 165 ? 27.807 -38.377 -16.839 1.00 73.06 165 LYS A O 1
ATOM 1394 N N . LEU A 1 166 ? 26.790 -38.241 -14.838 1.00 68.25 166 LEU A N 1
ATOM 1395 C CA . LEU A 1 166 ? 27.995 -38.520 -14.063 1.00 68.25 166 LEU A CA 1
ATOM 1396 C C . LEU A 1 166 ? 28.360 -39.989 -14.287 1.00 68.25 166 LEU A C 1
ATOM 1398 O O . LEU A 1 166 ? 27.518 -40.875 -14.116 1.00 68.25 166 LEU A O 1
ATOM 1402 N N . ASP A 1 167 ? 29.598 -40.251 -14.697 1.00 65.75 167 ASP A N 1
ATOM 1403 C CA . ASP A 1 167 ? 30.109 -41.616 -14.702 1.00 65.75 167 ASP A CA 1
ATOM 1404 C C . ASP A 1 167 ? 30.038 -42.155 -13.263 1.00 65.75 167 ASP A C 1
ATOM 1406 O O . ASP A 1 167 ? 30.360 -41.436 -12.310 1.00 65.75 167 ASP A O 1
ATOM 1410 N N . ARG A 1 168 ? 29.586 -43.402 -13.076 1.00 59.16 168 ARG A N 1
ATOM 1411 C CA . ARG A 1 168 ? 29.281 -43.986 -11.746 1.00 59.16 168 ARG A CA 1
ATOM 1412 C C . ARG A 1 168 ? 30.517 -44.141 -10.844 1.00 59.16 168 ARG A C 1
ATOM 1414 O O . ARG A 1 168 ? 30.419 -44.675 -9.744 1.00 59.16 168 ARG A O 1
ATOM 1421 N N . SER A 1 169 ? 31.672 -43.667 -11.293 1.00 55.62 169 SER A N 1
ATOM 1422 C CA . SER A 1 169 ? 32.956 -43.759 -10.615 1.00 55.62 169 SER A CA 1
ATOM 1423 C C . SER A 1 169 ? 33.793 -42.484 -10.717 1.00 55.62 169 SER A C 1
ATOM 1425 O O . SER A 1 169 ? 35.021 -42.573 -10.722 1.00 55.62 169 SER A O 1
ATOM 1427 N N . VAL A 1 170 ? 33.193 -41.287 -10.764 1.00 58.31 170 VAL A N 1
ATOM 1428 C CA . VAL A 1 170 ? 33.977 -40.056 -10.534 1.00 58.31 170 VAL A CA 1
ATOM 1429 C C . VAL A 1 170 ? 34.258 -39.914 -9.034 1.00 58.31 170 VAL A C 1
ATOM 1431 O O . VAL A 1 170 ? 33.708 -39.068 -8.339 1.00 58.31 170 VAL A O 1
ATOM 1434 N N . SER A 1 171 ? 35.126 -40.785 -8.521 1.00 58.22 171 SER A N 1
ATOM 1435 C CA . SER A 1 171 ? 35.663 -40.713 -7.160 1.00 58.22 171 SER A CA 1
ATOM 1436 C C . SER A 1 171 ? 36.661 -39.566 -7.002 1.00 58.22 171 SER A C 1
ATOM 1438 O O . SER A 1 171 ? 36.985 -39.187 -5.881 1.00 58.22 171 SER A O 1
ATOM 1440 N N . GLN A 1 172 ? 37.164 -39.022 -8.114 1.00 56.22 172 GLN A N 1
ATOM 1441 C CA . GLN A 1 172 ? 38.260 -38.066 -8.148 1.00 56.22 172 GLN A CA 1
ATOM 1442 C C . GLN A 1 172 ? 38.037 -37.022 -9.246 1.00 56.22 172 GLN A C 1
ATOM 1444 O O . GLN A 1 172 ? 37.898 -37.366 -10.419 1.00 56.22 172 GLN A O 1
ATOM 1449 N N . VAL A 1 173 ? 38.042 -35.741 -8.868 1.00 64.25 173 VAL A N 1
ATOM 1450 C CA . VAL A 1 173 ? 38.002 -34.611 -9.810 1.00 64.25 173 VAL A CA 1
ATOM 1451 C C . VAL A 1 173 ? 39.361 -33.916 -9.793 1.00 64.25 173 VAL A C 1
ATOM 1453 O O . VAL A 1 173 ? 39.872 -33.540 -8.735 1.00 64.25 173 VAL A O 1
ATOM 1456 N N . ARG A 1 174 ? 39.968 -33.760 -10.976 1.00 62.09 174 ARG A N 1
ATOM 1457 C CA . ARG A 1 174 ? 41.237 -33.042 -11.151 1.00 62.09 174 ARG A CA 1
ATOM 1458 C C . ARG A 1 174 ? 40.952 -31.550 -11.273 1.00 62.09 174 ARG A C 1
ATOM 1460 O O . ARG A 1 174 ? 40.472 -31.093 -12.307 1.00 62.09 174 ARG A O 1
ATOM 1467 N N . MET A 1 175 ? 41.273 -30.799 -10.225 1.00 62.72 175 MET A N 1
ATOM 1468 C CA . MET A 1 175 ? 41.175 -29.341 -10.240 1.00 62.72 175 MET A CA 1
ATOM 1469 C C . MET A 1 175 ? 42.445 -28.765 -10.869 1.00 62.72 175 MET A C 1
ATOM 1471 O O . MET A 1 175 ? 43.550 -28.973 -10.361 1.00 62.72 175 MET A O 1
ATOM 1475 N N . VAL A 1 176 ? 42.283 -28.054 -11.982 1.00 68.81 176 VAL A N 1
ATOM 1476 C CA . VAL A 1 176 ? 43.357 -27.329 -12.673 1.00 68.81 176 VAL A CA 1
ATOM 1477 C C . VAL A 1 176 ? 43.187 -25.825 -12.454 1.00 68.81 176 VAL A C 1
ATOM 1479 O O . VAL A 1 176 ? 42.052 -25.344 -12.409 1.00 68.81 176 VAL A O 1
ATOM 1482 N N . PRO A 1 177 ? 44.289 -25.073 -12.286 1.00 64.62 177 PRO A N 1
ATOM 1483 C CA . PRO A 1 177 ? 44.217 -23.629 -12.117 1.00 64.62 177 PRO A CA 1
ATOM 1484 C C . PRO A 1 177 ? 43.642 -22.972 -13.376 1.00 64.62 177 PRO A C 1
ATOM 1486 O O . PRO A 1 177 ? 43.941 -23.382 -14.498 1.00 64.62 177 PRO A O 1
ATOM 1489 N N . LEU A 1 178 ? 42.818 -21.940 -13.178 1.00 57.91 178 LEU A N 1
ATOM 1490 C CA . LEU A 1 178 ? 42.287 -21.121 -14.262 1.00 57.91 178 LEU A CA 1
ATOM 1491 C C . LEU A 1 178 ? 43.462 -20.478 -15.007 1.00 57.91 178 LEU A C 1
ATOM 1493 O O . LEU A 1 178 ? 44.226 -19.711 -14.420 1.00 57.91 178 LEU A O 1
ATOM 1497 N N . HIS A 1 179 ? 43.624 -20.805 -16.287 1.00 56.53 179 HIS A N 1
ATOM 1498 C CA . HIS A 1 179 ? 44.669 -20.192 -17.092 1.00 56.53 179 HIS A CA 1
ATOM 1499 C C . HIS A 1 179 ? 44.232 -18.762 -17.422 1.00 56.53 179 HIS A C 1
ATOM 1501 O O . HIS A 1 179 ? 43.350 -18.553 -18.252 1.00 56.53 179 HIS A O 1
ATOM 1507 N N . GLU A 1 180 ? 44.821 -17.772 -16.752 1.00 54.22 180 GLU A N 1
ATOM 1508 C CA . GLU A 1 180 ? 44.655 -16.376 -17.151 1.00 54.22 180 GLU A CA 1
ATOM 1509 C C . GLU A 1 180 ? 45.214 -16.224 -18.572 1.00 54.22 180 GLU A C 1
ATOM 1511 O O . GLU A 1 180 ? 46.404 -16.448 -18.818 1.00 54.22 180 GLU A O 1
ATOM 1516 N N . THR A 1 181 ? 44.360 -15.874 -19.534 1.00 49.72 181 THR A N 1
ATOM 1517 C CA . THR A 1 181 ? 44.811 -15.359 -20.827 1.00 49.72 181 THR A CA 1
ATOM 1518 C C . THR A 1 181 ? 45.464 -14.006 -20.567 1.00 49.72 181 THR A C 1
ATOM 1520 O O . THR A 1 181 ? 44.774 -13.010 -20.355 1.00 49.72 181 THR A O 1
ATOM 1523 N N . ALA A 1 182 ? 46.795 -13.980 -20.502 1.00 49.09 182 ALA A N 1
ATOM 1524 C CA . ALA A 1 182 ? 47.550 -12.763 -20.231 1.00 49.09 182 ALA A CA 1
ATOM 1525 C C . ALA A 1 182 ? 47.337 -11.724 -21.353 1.00 49.09 182 ALA A C 1
ATOM 1527 O O . ALA A 1 182 ? 47.522 -12.066 -22.526 1.00 49.09 182 ALA A O 1
ATOM 1528 N N . PRO A 1 183 ? 47.006 -10.456 -21.042 1.00 46.69 183 PRO A N 1
ATOM 1529 C CA . PRO A 1 183 ? 47.102 -9.385 -22.021 1.00 46.69 183 PRO A CA 1
ATOM 1530 C C . PRO A 1 183 ? 48.584 -9.093 -22.296 1.00 46.69 183 PRO A C 1
ATOM 1532 O O . PRO A 1 183 ? 49.420 -9.103 -21.391 1.00 46.69 183 PRO A O 1
ATOM 1535 N N . SER A 1 184 ? 48.924 -8.864 -23.564 1.00 48.16 184 SER A N 1
ATOM 1536 C CA . SER A 1 184 ? 50.292 -8.614 -24.018 1.00 48.16 184 SER A CA 1
ATOM 1537 C C . SER A 1 184 ? 50.877 -7.352 -23.369 1.00 48.16 184 SER A C 1
ATOM 1539 O O . SER A 1 184 ? 50.501 -6.237 -23.727 1.00 48.16 184 SER A O 1
ATOM 1541 N N . GLY A 1 185 ? 51.816 -7.506 -22.437 1.00 39.97 185 GLY A N 1
ATOM 1542 C CA . GLY A 1 185 ? 52.523 -6.377 -21.834 1.00 39.97 185 GLY A CA 1
ATOM 1543 C C . GLY A 1 185 ? 53.486 -6.817 -20.735 1.00 39.97 185 GLY A C 1
ATOM 1544 O O . GLY A 1 185 ? 53.124 -7.565 -19.837 1.00 39.97 185 GLY A O 1
ATOM 1545 N N . ASN A 1 186 ? 54.740 -6.392 -20.845 1.00 41.41 186 ASN A N 1
ATOM 1546 C CA . ASN A 1 186 ? 55.888 -6.937 -20.128 1.00 41.41 186 ASN A CA 1
ATOM 1547 C C . ASN A 1 186 ? 55.897 -6.724 -18.597 1.00 41.41 186 ASN A C 1
ATOM 1549 O O . ASN A 1 186 ? 55.586 -5.656 -18.081 1.00 41.41 186 ASN A O 1
ATOM 1553 N N . THR A 1 187 ? 56.463 -7.735 -17.928 1.00 44.28 187 THR A N 1
ATOM 1554 C CA . THR A 1 187 ? 57.238 -7.693 -16.672 1.00 44.28 187 THR A CA 1
ATOM 1555 C C . THR A 1 187 ? 56.554 -7.265 -15.370 1.00 44.28 187 THR A C 1
ATOM 1557 O O . THR A 1 187 ? 56.608 -6.116 -14.945 1.00 44.28 187 THR A O 1
ATOM 1560 N N . SER A 1 188 ? 56.146 -8.271 -14.595 1.00 39.03 188 SER A N 1
ATOM 1561 C CA . SER A 1 188 ? 56.587 -8.416 -13.201 1.00 39.03 188 SER A CA 1
ATOM 1562 C C . SER A 1 188 ? 56.482 -9.882 -12.795 1.00 39.03 188 SER A C 1
ATOM 1564 O O . SER A 1 188 ? 55.407 -10.472 -12.837 1.00 39.03 188 SER A O 1
ATOM 1566 N N . ARG A 1 189 ? 57.620 -10.485 -12.422 1.00 47.72 189 ARG A N 1
ATOM 1567 C CA . ARG A 1 189 ? 57.711 -11.831 -11.833 1.00 47.72 189 ARG A CA 1
ATOM 1568 C C . ARG A 1 189 ? 56.930 -11.855 -10.515 1.00 47.72 189 ARG A C 1
ATOM 1570 O O . ARG A 1 189 ? 57.502 -11.707 -9.437 1.00 47.72 189 ARG A O 1
ATOM 1577 N N . ARG A 1 190 ? 55.617 -12.061 -10.586 1.00 45.97 190 ARG A N 1
ATOM 1578 C CA . ARG A 1 190 ? 54.839 -12.530 -9.443 1.00 45.97 190 ARG A CA 1
ATOM 1579 C C . ARG A 1 190 ? 55.157 -14.011 -9.293 1.00 45.97 190 ARG A C 1
ATOM 1581 O O . ARG A 1 190 ? 54.945 -14.786 -10.219 1.00 45.97 190 ARG A O 1
ATOM 1588 N N . ARG A 1 191 ? 55.763 -14.366 -8.155 1.00 43.97 191 ARG A N 1
ATOM 1589 C CA . ARG A 1 191 ? 56.019 -15.745 -7.718 1.00 43.97 191 ARG A CA 1
ATOM 1590 C C . ARG A 1 191 ? 54.836 -16.623 -8.135 1.00 43.97 191 ARG A C 1
ATOM 1592 O O . ARG A 1 191 ? 53.754 -16.449 -7.583 1.00 43.97 191 ARG A O 1
ATOM 1599 N N . MET A 1 192 ? 55.050 -17.554 -9.069 1.00 42.69 192 MET A N 1
ATOM 1600 C CA . MET A 1 192 ? 54.161 -18.704 -9.207 1.00 42.69 192 MET A CA 1
ATOM 1601 C C . MET A 1 192 ? 54.193 -19.395 -7.849 1.00 42.69 192 MET A C 1
ATOM 1603 O O . MET A 1 192 ? 55.175 -20.055 -7.502 1.00 42.69 192 MET A O 1
ATOM 1607 N N . SER A 1 193 ? 53.153 -19.199 -7.040 1.00 46.91 193 SER A N 1
ATOM 1608 C CA . SER A 1 193 ? 52.824 -20.212 -6.054 1.00 46.91 193 SER A CA 1
ATOM 1609 C C . SER A 1 193 ? 52.656 -21.494 -6.862 1.00 46.91 193 SER A C 1
ATOM 1611 O O . SER A 1 193 ? 51.954 -21.518 -7.872 1.00 46.91 193 SER A O 1
ATOM 1613 N N . SER A 1 194 ? 53.394 -22.537 -6.498 1.00 51.19 194 SER A N 1
ATOM 1614 C CA . SER A 1 194 ? 53.269 -23.854 -7.108 1.00 51.19 194 SER A CA 1
ATOM 1615 C C . SER A 1 194 ? 51.895 -24.418 -6.738 1.00 51.19 194 SER A C 1
ATOM 1617 O O . SER A 1 194 ? 51.780 -25.234 -5.823 1.00 51.19 194 SER A O 1
ATOM 1619 N N . ILE A 1 195 ? 50.835 -23.924 -7.376 1.00 55.62 195 ILE A N 1
ATOM 1620 C CA . ILE A 1 195 ? 49.487 -24.458 -7.234 1.00 55.62 195 ILE A CA 1
ATOM 1621 C C . ILE A 1 195 ? 49.504 -25.758 -8.023 1.00 55.62 195 ILE A C 1
ATOM 1623 O O . ILE A 1 195 ? 49.384 -25.784 -9.245 1.00 55.62 195 ILE A O 1
ATOM 1627 N N . ARG A 1 196 ? 49.801 -26.834 -7.296 1.00 59.19 196 ARG A N 1
ATOM 1628 C CA . ARG A 1 196 ? 49.812 -28.187 -7.827 1.00 59.19 196 ARG A CA 1
ATOM 1629 C C . ARG A 1 196 ? 48.380 -28.578 -8.144 1.00 59.19 196 ARG A C 1
ATOM 1631 O O . ARG A 1 196 ? 47.474 -28.357 -7.341 1.00 59.19 196 ARG A O 1
ATOM 1638 N N . GLU A 1 197 ? 48.206 -29.183 -9.308 1.00 57.47 197 GLU A N 1
ATOM 1639 C CA . GLU A 1 197 ? 46.995 -29.917 -9.640 1.00 57.47 197 GLU A CA 1
ATOM 1640 C C . GLU A 1 197 ? 46.669 -30.842 -8.473 1.00 57.47 197 GLU A C 1
ATOM 1642 O O . GLU A 1 197 ? 47.507 -31.641 -8.045 1.00 57.47 197 GLU A O 1
ATOM 1647 N N . THR A 1 198 ? 45.485 -30.665 -7.901 1.00 56.66 198 THR A N 1
ATOM 1648 C CA . THR A 1 198 ? 45.082 -31.429 -6.725 1.00 56.66 198 THR A CA 1
ATOM 1649 C C . THR A 1 198 ? 43.918 -32.311 -7.128 1.00 56.66 198 THR A C 1
ATOM 1651 O O . THR A 1 198 ? 42.907 -31.836 -7.650 1.00 56.66 198 THR A O 1
ATOM 1654 N N . ILE A 1 199 ? 44.095 -33.612 -6.925 1.00 64.06 199 ILE A N 1
ATOM 1655 C CA . ILE A 1 199 ? 43.047 -34.603 -7.122 1.00 64.06 199 ILE A CA 1
ATOM 1656 C C . ILE A 1 199 ? 42.244 -34.635 -5.826 1.00 64.06 199 ILE A C 1
ATOM 1658 O O . ILE A 1 199 ? 42.759 -35.060 -4.790 1.00 64.06 199 ILE A O 1
ATOM 1662 N N . VAL A 1 200 ? 41.011 -34.133 -5.867 1.00 69.19 200 VAL A N 1
ATOM 1663 C CA . VAL A 1 200 ? 40.143 -34.091 -4.685 1.00 69.19 200 VAL A CA 1
ATOM 1664 C C . VAL A 1 200 ? 39.182 -35.277 -4.744 1.00 69.19 200 VAL A C 1
ATOM 1666 O O . VAL A 1 200 ? 38.510 -35.450 -5.766 1.00 69.19 200 VAL A O 1
ATOM 1669 N N . PRO A 1 201 ? 39.112 -36.106 -3.685 1.00 54.84 201 PRO A N 1
ATOM 1670 C CA . PRO A 1 201 ? 38.136 -37.176 -3.621 1.00 54.84 201 PRO A CA 1
ATOM 1671 C C . PRO A 1 201 ? 36.732 -36.590 -3.445 1.00 54.84 201 PRO A C 1
ATOM 1673 O O . PRO A 1 201 ? 36.500 -35.768 -2.556 1.00 54.84 201 PRO A O 1
ATOM 1676 N N . VAL A 1 202 ? 35.795 -37.021 -4.282 1.00 61.41 202 VAL A N 1
ATOM 1677 C CA . VAL A 1 202 ? 34.382 -36.648 -4.160 1.00 61.41 202 VAL A CA 1
ATOM 1678 C C . VAL A 1 202 ? 33.765 -37.582 -3.122 1.00 61.41 202 VAL A C 1
ATOM 1680 O O . VAL A 1 202 ? 33.786 -38.801 -3.295 1.00 61.41 202 VAL A O 1
ATOM 1683 N N . LYS A 1 203 ? 33.292 -37.032 -1.995 1.00 53.62 203 LYS A N 1
ATOM 1684 C CA . LYS A 1 203 ? 32.518 -37.823 -1.026 1.00 53.62 203 LYS A CA 1
ATOM 1685 C C . LYS A 1 203 ? 31.201 -38.263 -1.685 1.00 53.62 203 LYS A C 1
ATOM 1687 O O . LYS A 1 203 ? 30.662 -37.469 -2.454 1.00 53.62 203 LYS A O 1
ATOM 1692 N N . PRO A 1 204 ? 30.739 -39.496 -1.410 1.00 52.09 204 PRO A N 1
ATOM 1693 C CA . PRO A 1 204 ? 29.499 -40.022 -1.973 1.00 52.09 204 PRO A CA 1
ATOM 1694 C C . PRO A 1 204 ? 28.292 -39.148 -1.627 1.00 52.09 204 PRO A C 1
ATOM 1696 O O . PRO A 1 204 ? 28.321 -38.506 -0.548 1.00 52.09 204 PRO A O 1
#

Secondary structure (DSSP, 8-state):
--HHHHHHHHHS--SS--TTHHHHHHHHHHHHHHHTT-S--HHHHHHHHHHHHHHHHHHHHHHHHHHSPPPTHHHHHHHHHHHHHHHHHHTT---------S--HHHHHHHHHHHHHHHHTTTTT-PPP----TTSSS-------TTGGGS--------TTTT----TT--EEEE--------S-------------EEEEPP-

Radius of gyration: 32.75 Å; chains: 1; bounding box: 79×67×61 Å

Organism: Ancylostoma caninum (NCBI:txid29170)

Foldseek 3Di:
DDPVVVVVVVPDDDPDDPPCVVLVVQLVVLVVCVVVCVDPDPVVSVVSNVVSVVVVVVVVVVVVPVVDDDDPVVVVVVCVVVCVVVVVVVVPDDDDDDDPPDDPVVVVVVVCVVVVVCCVPVVPPDDPDDDQDPPNDPDDDDDDDPVCVPVDDPDPDDDPCNPPDDDPPPQWDWDDDDDPPDDDDDDDPDDPPCPDGDIDGDDD

Sequence (204 aa):
MRPHEKENFDGIQYNYNKYFLPFNWAWALIYRARMEGLIESDYYVTILSEEVRKFRTDLAWLCNYDWVPLPMIYPTIVCLAVHTYFLVAEALLNPWGLDDDDFETNVLIDRNLAMGLKIVDDGYGKTPELRKDAFWDDEWVPLYSEESAWEKKYTQHEGSLSHIKLDRSVSQVRMVPLHETAPSGNTSRRRMSSIRETIVPVKP